Protein AF-A0A833AS94-F1 (afdb_monomer_lite)

pLDDT: mean 82.77, std 14.66, range [39.69, 96.69]

Radius of gyration: 26.82 Å; chains: 1; bounding box: 46×36×117 Å

Secondary structure (DSSP, 8-state):
-EEE-SSS-EEEEEEEEEEEEE-TT-S-EEEEEEEEEEEEE-HHHHHHHGGGTTSBS-EE-TT--EE---B-TTGGGTT-TTTEEEEE-TTS-EEEEE-GGGHHHHHHHT-TTS--BHHHHHHHHHHHHTTPPP---EEETTEEE-SSSTT-HHHHHH-HHHHHHHHHHHHHHHHHHHHHHHHHHHHHTTSS-----------

Foldseek 3Di:
DDWDDDPDIWDKDKDKDKDWDDDPPDPGTDIDIDIDDIDTDDPVVCVVCQQQQQWDQWDADPVRDIDRFTEQPPLVCFPPVVFFDWDADPVGWIFTDGDPVCPCSCVSRVVVVDTHTPVQSVVVVVCVVVSHHAQTQDPDVNDGFGCGGPGHPSSCVVPVVVVVNVVVVVVVVVVVVVVVVVVVVVVVVPPDDPDPPDPPDDD

Structure (mmCIF, N/CA/C/O backbone):
data_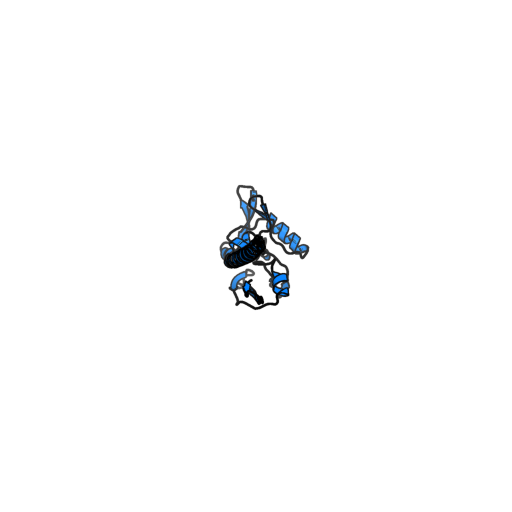AF-A0A833AS94-F1
#
_entry.id   AF-A0A833AS94-F1
#
loop_
_atom_site.group_PDB
_atom_site.id
_atom_site.type_symbol
_atom_site.label_atom_id
_atom_site.label_alt_id
_atom_site.label_comp_id
_atom_site.label_asym_id
_atom_site.label_entity_id
_atom_site.label_seq_id
_atom_site.pdbx_PDB_ins_code
_atom_site.Cartn_x
_atom_site.Cartn_y
_atom_site.Cartn_z
_atom_site.occupancy
_atom_site.B_iso_or_equiv
_atom_site.auth_seq_id
_atom_site.auth_comp_id
_atom_site.auth_asym_id
_atom_site.auth_atom_id
_atom_site.pdbx_PDB_model_num
ATOM 1 N N . MET A 1 1 ? -11.121 1.069 4.552 1.00 92.31 1 MET A N 1
ATOM 2 C CA . MET A 1 1 ? -11.440 0.476 5.867 1.00 92.31 1 MET A CA 1
ATOM 3 C C . MET A 1 1 ? -11.907 1.562 6.820 1.00 92.31 1 MET A C 1
ATOM 5 O O . MET A 1 1 ? -11.344 2.658 6.817 1.00 92.31 1 MET A O 1
ATOM 9 N N . GLN A 1 2 ? -12.963 1.285 7.572 1.00 91.94 2 GLN A N 1
ATOM 10 C CA . GLN A 1 2 ? -13.546 2.168 8.577 1.00 91.94 2 GLN A CA 1
ATOM 11 C C . GLN A 1 2 ? -14.220 1.314 9.657 1.00 91.94 2 GLN A C 1
ATOM 13 O O . GLN A 1 2 ? -14.630 0.191 9.384 1.00 91.94 2 GLN A O 1
ATOM 18 N N . GLU A 1 3 ? -14.266 1.838 10.881 1.00 91.00 3 GLU A N 1
ATOM 19 C CA . GLU A 1 3 ? -15.049 1.253 11.975 1.00 91.00 3 GLU A CA 1
ATOM 20 C C . GLU A 1 3 ? -15.915 2.385 12.513 1.00 91.00 3 GLU A C 1
ATOM 22 O O . GLU A 1 3 ? -15.358 3.434 12.855 1.00 91.00 3 GLU A O 1
ATOM 27 N N . ASP A 1 4 ? -17.214 2.177 12.622 1.00 86.00 4 ASP A N 1
ATOM 28 C CA . ASP A 1 4 ? -18.131 3.167 13.179 1.00 86.00 4 ASP A CA 1
ATOM 29 C C . ASP A 1 4 ? -18.851 2.592 14.395 1.00 86.00 4 ASP A C 1
ATOM 31 O O . ASP A 1 4 ? -18.943 1.380 14.558 1.00 86.00 4 ASP A O 1
ATOM 35 N N . GLY A 1 5 ? -19.291 3.473 15.292 1.00 79.94 5 GLY A N 1
ATOM 36 C CA . GLY A 1 5 ? -19.977 3.094 16.525 1.00 79.94 5 GLY A CA 1
ATOM 37 C C . GLY A 1 5 ? -19.085 3.021 17.774 1.00 79.94 5 GLY A C 1
ATOM 38 O O . GLY A 1 5 ? -17.890 2.702 17.739 1.00 79.94 5 GLY A O 1
ATOM 39 N N . ASN A 1 6 ? -19.691 3.369 18.916 1.00 70.38 6 ASN A N 1
ATOM 40 C CA . ASN A 1 6 ? -19.018 3.451 20.220 1.00 70.38 6 ASN A CA 1
ATOM 41 C C . ASN A 1 6 ? -19.187 2.187 21.080 1.00 70.38 6 ASN A C 1
ATOM 43 O O . ASN A 1 6 ? -18.269 1.847 21.829 1.00 70.38 6 ASN A O 1
ATOM 47 N N . PHE A 1 7 ? -20.332 1.502 20.978 1.00 70.69 7 PHE A N 1
ATOM 48 C CA . PHE A 1 7 ? -20.691 0.342 21.810 1.00 70.69 7 PHE A CA 1
ATOM 49 C C . PHE A 1 7 ? -20.824 -0.932 20.977 1.00 70.69 7 PHE A C 1
ATOM 51 O O . PHE A 1 7 ? -20.141 -1.918 21.249 1.00 70.69 7 PHE A O 1
ATOM 58 N N . PHE A 1 8 ? -21.616 -0.864 19.910 1.00 81.56 8 PHE A N 1
ATOM 59 C CA . PHE A 1 8 ? -21.613 -1.825 18.814 1.00 81.56 8 PHE A CA 1
ATOM 60 C C . PHE A 1 8 ? -20.814 -1.211 17.674 1.00 81.56 8 PHE A C 1
ATOM 62 O O . PHE A 1 8 ? -20.913 -0.005 17.444 1.00 81.56 8 PHE A O 1
ATOM 69 N N . LYS A 1 9 ? -19.930 -2.008 17.074 1.00 87.50 9 LYS A N 1
ATOM 70 C CA . LYS A 1 9 ? -19.045 -1.540 16.015 1.00 87.50 9 LYS A CA 1
ATOM 71 C C . LYS A 1 9 ? -19.454 -2.160 14.701 1.00 87.50 9 LYS A C 1
ATOM 73 O O . LYS A 1 9 ? -19.416 -3.386 14.592 1.00 87.50 9 LYS A O 1
ATOM 78 N N . ASP A 1 10 ? -19.678 -1.296 13.731 1.00 93.75 10 ASP A N 1
ATOM 79 C CA . ASP A 1 10 ? -19.886 -1.673 12.346 1.00 93.75 10 ASP A CA 1
ATOM 80 C C . ASP A 1 10 ? -18.564 -1.498 11.607 1.00 93.75 10 ASP A C 1
ATOM 82 O O . ASP A 1 10 ? -17.772 -0.587 11.889 1.00 93.75 10 ASP A O 1
ATOM 86 N N . TYR A 1 11 ? -18.279 -2.416 10.694 1.00 95.38 11 TYR A N 1
ATOM 87 C CA . TYR A 1 11 ? -17.002 -2.479 10.001 1.00 95.38 11 TYR A CA 1
ATOM 88 C C . TYR A 1 11 ? -17.237 -2.323 8.513 1.00 95.38 11 TYR A C 1
ATOM 90 O O . TYR A 1 11 ? -18.073 -3.009 7.942 1.00 95.38 11 TYR A O 1
ATOM 98 N N . TYR A 1 12 ? -16.463 -1.452 7.871 1.00 96.25 12 TYR A N 1
ATOM 99 C CA . TYR A 1 12 ? -16.657 -1.145 6.460 1.00 96.25 12 TYR A CA 1
ATOM 100 C C . TYR A 1 12 ? -15.364 -1.274 5.668 1.00 96.25 12 TYR A C 1
ATOM 102 O O . TYR A 1 12 ? -14.292 -0.790 6.066 1.00 96.25 12 TYR A O 1
ATOM 110 N N . HIS A 1 13 ? -15.473 -1.871 4.489 1.00 96.06 13 HIS A N 1
ATOM 111 C CA . HIS A 1 13 ? -14.443 -1.888 3.462 1.00 96.06 13 HIS A CA 1
ATOM 112 C C . HIS A 1 13 ? -14.796 -0.938 2.326 1.00 96.06 13 HIS A C 1
ATOM 114 O O . HIS A 1 13 ? -15.950 -0.611 2.095 1.00 96.06 13 HIS A O 1
ATOM 120 N N . ARG A 1 14 ? -13.765 -0.470 1.628 1.00 95.56 14 ARG A N 1
ATOM 121 C CA . ARG A 1 14 ? -13.912 0.291 0.390 1.00 95.56 14 ARG A CA 1
ATOM 122 C C . ARG A 1 14 ? -12.832 -0.191 -0.551 1.00 95.56 14 ARG A C 1
ATOM 124 O O . ARG A 1 14 ? -11.658 -0.191 -0.163 1.00 95.56 14 ARG A O 1
ATOM 131 N N . TYR A 1 15 ? -13.233 -0.631 -1.733 1.00 95.06 15 TYR A N 1
ATOM 132 C CA . TYR A 1 15 ? -12.344 -1.284 -2.682 1.00 95.06 15 TYR A CA 1
ATOM 133 C C . TYR A 1 15 ? -12.030 -0.349 -3.844 1.00 95.06 15 TYR A C 1
ATOM 135 O O . TYR A 1 15 ? -12.884 0.402 -4.310 1.00 95.06 15 TYR A O 1
ATOM 143 N N . LYS A 1 16 ? -10.773 -0.388 -4.285 1.00 94.25 16 LYS A N 1
ATOM 144 C CA . LYS A 1 16 ? -10.338 0.251 -5.522 1.00 94.25 16 LYS A CA 1
ATOM 145 C C . LYS A 1 16 ? -10.155 -0.846 -6.560 1.00 94.25 16 LYS A C 1
ATOM 147 O O . LYS A 1 16 ? -9.349 -1.749 -6.338 1.00 94.25 16 LYS A O 1
ATOM 152 N N . THR A 1 17 ? -10.855 -0.734 -7.677 1.00 93.75 17 THR A N 1
ATOM 153 C CA . THR A 1 17 ? -10.711 -1.642 -8.814 1.00 93.75 17 THR A CA 1
ATOM 154 C C . THR A 1 17 ? -9.781 -1.001 -9.829 1.00 93.75 17 THR A C 1
ATOM 156 O O . THR A 1 17 ? -9.875 0.195 -10.096 1.00 93.75 17 THR A O 1
ATOM 159 N N . VAL A 1 18 ? -8.851 -1.782 -10.374 1.00 92.50 18 VAL A N 1
ATOM 160 C CA . VAL A 1 18 ? -7.945 -1.341 -11.438 1.00 92.50 18 VAL A CA 1
ATOM 161 C C . VAL A 1 18 ? -8.094 -2.295 -12.611 1.00 92.50 18 VAL A C 1
ATOM 163 O O . VAL A 1 18 ? -7.866 -3.494 -12.454 1.00 92.50 18 VAL A O 1
ATOM 166 N N . VAL A 1 19 ? -8.476 -1.767 -13.770 1.00 90.56 19 VAL A N 1
ATOM 167 C CA . VAL A 1 19 ? -8.748 -2.554 -14.978 1.00 90.56 19 VAL A CA 1
ATOM 168 C C . VAL A 1 19 ? -7.753 -2.155 -16.056 1.00 90.56 19 VAL A C 1
ATOM 170 O O . VAL A 1 19 ? -7.571 -0.972 -16.322 1.00 90.56 19 VAL A O 1
ATOM 173 N N . GLY A 1 20 ? -7.091 -3.149 -16.648 1.00 88.44 20 GLY A N 1
ATOM 174 C CA . GLY A 1 20 ? -6.239 -2.965 -17.819 1.00 88.44 20 GLY A CA 1
ATOM 175 C C . GLY A 1 20 ? -7.021 -3.274 -19.088 1.00 88.44 20 GLY A C 1
ATOM 176 O O . GLY A 1 20 ? -7.547 -4.378 -19.218 1.00 88.44 20 GLY A O 1
ATOM 177 N N . GLN A 1 21 ? -7.084 -2.323 -20.012 1.00 84.31 21 GLN A N 1
ATOM 178 C CA . GLN A 1 21 ? -7.680 -2.490 -21.337 1.00 84.31 21 GLN A CA 1
ATOM 179 C C . GLN A 1 21 ? -6.578 -2.498 -22.392 1.00 84.31 21 GLN A C 1
ATOM 181 O O . GLN A 1 21 ? -5.593 -1.772 -22.259 1.00 84.31 21 GLN A O 1
ATOM 186 N N . LYS A 1 22 ? -6.728 -3.333 -23.423 1.00 82.44 22 LYS A N 1
ATOM 187 C CA . LYS A 1 22 ? -5.820 -3.306 -24.571 1.00 82.44 22 LYS A CA 1
ATOM 188 C C . LYS A 1 22 ? -6.042 -2.025 -25.363 1.00 82.44 22 LYS A C 1
ATOM 190 O O . LYS A 1 22 ? -7.178 -1.603 -25.555 1.00 82.44 22 LYS A O 1
ATOM 195 N N . GLU A 1 23 ? -4.954 -1.437 -25.827 1.00 77.00 23 GLU A N 1
ATOM 196 C CA . GLU A 1 23 ? -4.981 -0.243 -26.666 1.00 77.00 23 GLU A CA 1
ATOM 197 C C . GLU A 1 23 ? -4.746 -0.650 -28.122 1.00 77.00 23 GLU A C 1
ATOM 199 O O . GLU A 1 23 ? -3.680 -1.186 -28.412 1.00 77.00 23 GLU A O 1
ATOM 204 N N . ASN A 1 24 ? -5.713 -0.404 -29.016 1.00 71.44 24 ASN A N 1
ATOM 205 C CA . ASN A 1 24 ? -5.591 -0.543 -30.480 1.00 71.44 24 ASN A CA 1
ATOM 206 C C . ASN A 1 24 ? -4.843 -1.814 -30.943 1.00 71.44 24 ASN A C 1
ATOM 208 O O . ASN A 1 24 ? -3.821 -1.720 -31.618 1.00 71.44 24 ASN A O 1
ATOM 212 N N . ASP A 1 25 ? -5.303 -2.992 -30.509 1.00 64.38 25 ASP A N 1
ATOM 213 C CA . ASP A 1 25 ? -4.697 -4.311 -30.787 1.00 64.38 25 ASP A CA 1
ATOM 214 C C . ASP A 1 25 ? -3.251 -4.516 -30.306 1.00 64.38 25 ASP A C 1
ATOM 216 O O . ASP A 1 25 ? -2.647 -5.566 -30.536 1.00 64.38 25 ASP A O 1
ATOM 220 N N . SER A 1 26 ? -2.697 -3.569 -29.551 1.00 69.06 26 SER A N 1
ATOM 221 C CA . SER A 1 26 ? -1.431 -3.775 -28.870 1.00 69.06 26 SER A CA 1
ATOM 222 C C . SER A 1 26 ? -1.591 -4.741 -27.698 1.00 69.06 26 SER A C 1
ATOM 224 O O . SER A 1 26 ? -2.587 -4.786 -26.971 1.00 69.06 26 SER A O 1
ATOM 226 N N . ASP A 1 27 ? -0.528 -5.498 -27.469 1.00 72.50 27 ASP A N 1
ATOM 227 C CA . ASP A 1 27 ? -0.384 -6.419 -26.344 1.00 72.50 27 ASP A CA 1
ATOM 228 C C . ASP A 1 27 ? -0.104 -5.695 -25.007 1.00 72.50 27 ASP A C 1
ATOM 230 O O . ASP A 1 27 ? 0.217 -6.314 -23.985 1.00 72.50 27 ASP A O 1
ATOM 234 N N . SER A 1 28 ? -0.204 -4.367 -25.029 1.00 75.19 28 SER A N 1
ATOM 235 C CA . SER A 1 28 ? -0.009 -3.471 -23.907 1.00 75.19 28 SER A CA 1
ATOM 236 C C . SER A 1 28 ? -1.341 -3.037 -23.307 1.00 75.19 28 SER A C 1
ATOM 238 O O . SER A 1 28 ? -2.360 -2.944 -23.983 1.00 75.19 28 SER A O 1
ATOM 240 N N . LEU A 1 29 ? -1.317 -2.754 -22.005 1.00 82.44 29 LEU A N 1
ATOM 241 C CA . LEU A 1 29 ? -2.500 -2.400 -21.231 1.00 82.44 29 LEU A CA 1
ATOM 242 C C . LEU A 1 29 ? -2.450 -0.937 -20.798 1.00 82.44 29 LEU A C 1
ATOM 244 O O . LEU A 1 29 ? -1.447 -0.489 -20.240 1.00 82.44 29 LEU A O 1
ATOM 248 N N . VAL A 1 30 ? -3.564 -0.241 -20.993 1.00 83.62 30 VAL A N 1
ATOM 249 C CA . VAL A 1 30 ? -3.865 1.057 -20.390 1.00 83.62 30 VAL A CA 1
ATOM 250 C C . VAL A 1 30 ? -4.749 0.813 -19.175 1.00 83.62 30 VAL A C 1
ATOM 252 O O . VAL A 1 30 ? -5.726 0.067 -19.245 1.00 83.62 30 VAL A O 1
ATOM 255 N N . PHE A 1 31 ? -4.384 1.407 -18.039 1.00 86.94 31 PHE A N 1
ATOM 256 C CA . PHE A 1 31 ? -5.059 1.157 -16.771 1.00 86.94 31 PHE A CA 1
ATOM 257 C C . PHE A 1 31 ? -5.979 2.300 -16.383 1.00 86.94 31 PHE A C 1
ATOM 259 O O . PHE A 1 31 ? -5.554 3.447 -16.276 1.00 86.94 31 PHE A O 1
ATOM 266 N N . THR A 1 32 ? -7.217 1.949 -16.068 1.00 88.44 32 THR A N 1
ATOM 267 C CA . THR A 1 32 ? -8.179 2.831 -15.412 1.00 88.44 32 THR A CA 1
ATOM 268 C C . THR A 1 32 ? -8.439 2.328 -14.003 1.00 88.44 32 THR A C 1
ATOM 270 O O . THR A 1 32 ? -8.189 1.162 -13.673 1.00 88.44 32 THR A O 1
ATOM 273 N N . SER A 1 33 ? -8.900 3.216 -13.127 1.00 91.25 33 SER A N 1
ATOM 274 C CA . SER A 1 33 ? -9.269 2.809 -11.782 1.00 91.25 33 SER A CA 1
ATOM 275 C C . SER A 1 33 ? -10.501 3.507 -11.279 1.00 91.25 33 SER A C 1
ATOM 277 O O . SER A 1 33 ? -10.638 4.710 -11.478 1.00 91.25 33 SER A O 1
ATOM 279 N N . ASP A 1 34 ? -11.296 2.757 -10.536 1.00 92.75 34 ASP A N 1
ATOM 280 C CA . ASP A 1 34 ? -12.503 3.234 -9.889 1.00 92.75 34 ASP A CA 1
ATOM 281 C C . ASP A 1 34 ? -12.466 2.909 -8.393 1.00 92.75 34 ASP A C 1
ATOM 283 O O . ASP A 1 34 ? -11.850 1.924 -7.966 1.00 92.75 34 ASP A O 1
ATOM 287 N N . ILE A 1 35 ? -13.079 3.771 -7.585 1.00 92.56 35 ILE A N 1
ATOM 288 C CA . ILE A 1 35 ? -13.199 3.571 -6.144 1.00 92.56 35 ILE A CA 1
ATOM 289 C C . ILE A 1 35 ? -14.678 3.401 -5.825 1.00 92.56 35 ILE A C 1
ATOM 291 O O . ILE A 1 35 ? -15.397 4.390 -5.690 1.00 92.56 35 ILE A O 1
ATOM 295 N N . GLY A 1 36 ? -15.075 2.152 -5.599 1.00 93.19 36 GLY A N 1
ATOM 296 C CA . GLY A 1 36 ? -16.453 1.810 -5.275 1.00 93.19 36 GLY A CA 1
ATOM 297 C C . GLY A 1 36 ? -16.911 2.343 -3.918 1.00 93.19 36 GLY A C 1
ATOM 298 O O . GLY A 1 36 ? -16.166 3.004 -3.183 1.00 93.19 36 GLY A O 1
ATOM 299 N N . GLU A 1 37 ? -18.149 2.010 -3.577 1.00 95.25 37 GLU A N 1
ATOM 300 C CA . GLU A 1 37 ? -18.793 2.431 -2.338 1.00 95.25 37 GLU A CA 1
ATOM 301 C C . GLU A 1 37 ? -18.244 1.724 -1.092 1.00 95.25 37 GLU A C 1
ATOM 303 O O . GLU A 1 37 ? -17.473 0.757 -1.153 1.00 95.25 37 GLU A O 1
ATOM 308 N N . TRP A 1 38 ? -18.627 2.249 0.071 1.00 95.44 38 TRP A N 1
ATOM 309 C CA . TRP A 1 38 ? -18.411 1.562 1.336 1.00 95.44 38 TRP A CA 1
ATOM 310 C C . TRP A 1 38 ? -19.335 0.351 1.441 1.00 95.44 38 TRP A C 1
ATOM 312 O O . TRP A 1 38 ? -20.540 0.455 1.250 1.00 95.44 38 TRP A O 1
ATOM 322 N N . VAL A 1 39 ? -18.755 -0.793 1.781 1.00 96.44 39 VAL A N 1
ATOM 323 C CA . VAL A 1 39 ? -19.465 -2.057 1.966 1.00 96.44 39 VAL A CA 1
ATOM 324 C C . VAL A 1 39 ? -19.298 -2.482 3.412 1.00 96.44 39 VAL A C 1
ATOM 326 O O . VAL A 1 39 ? -18.166 -2.572 3.901 1.00 96.44 39 VAL A O 1
ATOM 329 N N . GLU A 1 40 ? -20.411 -2.725 4.094 1.00 96.50 40 GLU A N 1
ATOM 330 C CA . GLU A 1 40 ? -20.404 -3.280 5.442 1.00 96.50 40 GLU A CA 1
ATOM 331 C C . GLU A 1 40 ? -19.908 -4.731 5.413 1.00 96.50 40 GLU A C 1
ATOM 333 O O . GLU A 1 40 ? -20.254 -5.520 4.533 1.00 96.50 40 GLU A O 1
ATOM 338 N N . VAL A 1 41 ? -19.051 -5.080 6.365 1.00 96.69 41 VAL A N 1
ATOM 339 C CA . VAL A 1 41 ? -18.445 -6.401 6.491 1.00 96.69 41 VAL A CA 1
ATOM 340 C C . VAL A 1 41 ? -18.496 -6.870 7.936 1.00 96.69 41 VAL A C 1
ATOM 342 O O . VAL A 1 41 ? -18.528 -6.083 8.880 1.00 96.69 41 VAL A O 1
ATOM 345 N N . SER A 1 42 ? -18.425 -8.185 8.133 1.00 96.56 42 SER A N 1
ATOM 346 C CA . SER A 1 42 ? -18.275 -8.729 9.481 1.00 96.56 42 SER A CA 1
ATOM 347 C C . SER A 1 42 ? -16.953 -8.280 10.119 1.00 96.56 42 SER A C 1
ATOM 349 O O . SER A 1 42 ? -15.938 -8.080 9.446 1.00 96.56 42 SER A O 1
ATOM 351 N N . LYS A 1 43 ? -16.916 -8.228 11.455 1.00 95.00 43 LYS A N 1
ATOM 352 C CA . LYS A 1 43 ? -15.677 -8.000 12.216 1.00 95.00 43 LYS A CA 1
ATOM 353 C C . LYS A 1 43 ? -14.554 -8.965 11.821 1.00 95.00 43 LYS A C 1
ATOM 355 O O . LYS A 1 43 ? -13.400 -8.553 11.734 1.00 95.00 43 LYS A O 1
ATOM 360 N N . LYS A 1 44 ? -14.893 -10.241 11.602 1.00 96.19 44 LYS A N 1
ATOM 361 C CA . LYS A 1 44 ? -13.935 -11.279 11.202 1.00 96.19 44 LYS A CA 1
ATOM 362 C C . LYS A 1 44 ? -13.290 -10.916 9.869 1.00 96.19 44 LYS A C 1
ATOM 364 O O . LYS A 1 44 ? -12.071 -10.918 9.760 1.00 96.19 44 LYS A O 1
ATOM 369 N N . GLU A 1 45 ? -14.106 -10.537 8.893 1.00 95.31 45 GLU A N 1
ATOM 370 C CA . GLU A 1 45 ? -13.629 -10.137 7.572 1.00 95.31 45 GLU A CA 1
ATOM 371 C C . GLU A 1 45 ? -12.753 -8.882 7.641 1.00 95.31 45 GLU A C 1
ATOM 373 O O . GLU A 1 45 ? -11.662 -8.839 7.073 1.00 95.31 45 GLU A O 1
ATOM 378 N N . TYR A 1 46 ? -13.170 -7.892 8.429 1.00 95.12 46 TYR A N 1
ATOM 379 C CA . TYR A 1 46 ? -12.370 -6.696 8.663 1.00 95.12 46 TYR A CA 1
ATOM 380 C C . TYR A 1 46 ? -10.988 -7.016 9.242 1.00 95.12 46 TYR A C 1
ATOM 382 O O . TYR A 1 46 ? -9.977 -6.479 8.793 1.00 95.12 46 TYR A O 1
ATOM 390 N N . GLN A 1 47 ? -10.930 -7.916 10.225 1.00 93.94 47 GLN A N 1
ATOM 391 C CA . GLN A 1 47 ? -9.679 -8.344 10.851 1.00 93.94 47 GLN A CA 1
ATOM 392 C C . GLN A 1 47 ? -8.797 -9.153 9.896 1.00 93.94 47 GLN A C 1
ATOM 394 O O . GLN A 1 47 ? -7.589 -8.919 9.862 1.00 93.94 47 GLN A O 1
ATOM 399 N N . ASN A 1 48 ? -9.388 -10.038 9.087 1.00 94.44 48 ASN A N 1
ATOM 400 C CA . ASN A 1 48 ? -8.668 -10.835 8.091 1.00 94.44 48 ASN A CA 1
ATOM 401 C C . ASN A 1 48 ? -7.903 -9.950 7.104 1.00 94.44 48 ASN A C 1
ATOM 403 O O . ASN A 1 48 ? -6.759 -10.248 6.758 1.00 94.44 48 ASN A O 1
ATOM 407 N N . TYR A 1 49 ? -8.524 -8.848 6.674 1.00 94.88 49 TYR A N 1
ATOM 408 C CA . TYR A 1 49 ? -7.927 -7.944 5.698 1.00 94.88 49 TYR A CA 1
ATOM 409 C C . TYR A 1 49 ? -7.197 -6.753 6.303 1.00 94.88 49 TYR A C 1
ATOM 411 O O . TYR A 1 49 ? -6.516 -6.035 5.571 1.00 94.88 49 TYR A O 1
ATOM 419 N N . TYR A 1 50 ? -7.267 -6.567 7.624 1.00 92.88 50 TYR A N 1
ATOM 420 C CA . TYR A 1 50 ? -6.736 -5.390 8.303 1.00 92.88 50 TYR A CA 1
ATOM 421 C C . TYR A 1 50 ? -5.285 -5.106 7.937 1.00 92.88 50 TYR A C 1
ATOM 423 O O . TYR A 1 50 ? -4.938 -3.953 7.729 1.00 92.88 50 TYR A O 1
ATOM 431 N N . ASN A 1 51 ? -4.430 -6.120 7.809 1.00 93.38 51 ASN A N 1
ATOM 432 C CA . ASN A 1 51 ? -3.012 -5.904 7.511 1.00 93.38 51 ASN A CA 1
ATOM 433 C C . ASN A 1 51 ? -2.747 -5.477 6.059 1.00 93.38 51 ASN A C 1
ATOM 435 O O . ASN A 1 51 ? -1.719 -4.859 5.795 1.00 93.38 51 ASN A O 1
ATOM 439 N N . TYR A 1 52 ? -3.682 -5.709 5.137 1.00 94.19 52 TYR A N 1
ATOM 440 C CA . TYR A 1 52 ? -3.505 -5.515 3.694 1.00 94.19 52 TYR A CA 1
ATOM 441 C C . TYR A 1 52 ? -4.059 -4.178 3.174 1.00 94.19 52 TYR A C 1
ATOM 443 O O . TYR A 1 52 ? -4.356 -4.042 1.987 1.00 94.19 52 TYR A O 1
ATOM 451 N N . LEU A 1 53 ? -4.221 -3.164 4.033 1.00 93.75 53 LEU A N 1
ATOM 452 C CA . LEU A 1 53 ? -4.689 -1.847 3.596 1.00 93.75 53 LEU A CA 1
ATOM 453 C C . LEU A 1 53 ? -3.796 -1.289 2.479 1.00 93.75 53 LEU A C 1
ATOM 455 O O . LEU A 1 53 ? -2.581 -1.174 2.629 1.00 93.75 53 LEU A O 1
ATOM 459 N N . GLY A 1 54 ? -4.424 -0.907 1.366 1.00 91.94 54 GLY A N 1
ATOM 460 C CA . GLY A 1 54 ? -3.729 -0.352 0.203 1.00 91.94 54 GLY A CA 1
ATOM 461 C C . GLY A 1 54 ? -3.004 -1.387 -0.663 1.00 91.94 54 GLY A C 1
ATOM 462 O O . GLY A 1 54 ? -2.363 -0.993 -1.633 1.00 91.94 54 GLY A O 1
ATOM 463 N N . MET A 1 55 ? -3.113 -2.677 -0.342 1.00 94.19 55 MET A N 1
ATOM 464 C CA . MET A 1 55 ? -2.547 -3.773 -1.126 1.00 94.19 55 MET A CA 1
ATOM 465 C C . MET A 1 55 ? -3.587 -4.378 -2.074 1.00 94.19 55 MET A C 1
ATOM 467 O O . MET A 1 55 ? -4.793 -4.174 -1.925 1.00 94.19 55 MET A O 1
ATOM 471 N N . VAL A 1 56 ? -3.102 -5.132 -3.057 1.00 94.81 56 VAL A N 1
ATOM 472 C CA . VAL A 1 56 ? -3.922 -6.007 -3.895 1.00 94.81 56 VAL A CA 1
ATOM 473 C C . VAL A 1 56 ? -4.452 -7.147 -3.029 1.00 94.81 56 VAL A C 1
ATOM 475 O O . VAL A 1 56 ? -3.692 -7.744 -2.271 1.00 94.81 56 VAL A O 1
ATOM 478 N N . LEU A 1 57 ? -5.752 -7.424 -3.131 1.00 93.56 57 LEU A N 1
ATOM 479 C CA . LEU A 1 57 ? -6.399 -8.555 -2.451 1.00 93.56 57 LEU A CA 1
ATOM 480 C C . LEU A 1 57 ? -6.668 -9.716 -3.408 1.00 93.56 57 LEU A C 1
ATOM 482 O O . LEU A 1 57 ? -6.561 -10.877 -3.022 1.00 93.56 57 LEU A O 1
ATOM 486 N N . ALA A 1 58 ? -7.003 -9.376 -4.651 1.00 92.31 58 ALA A N 1
ATOM 487 C CA . ALA A 1 58 ? -7.190 -10.306 -5.744 1.00 92.31 58 ALA A CA 1
ATOM 488 C C . ALA A 1 58 ? -6.797 -9.636 -7.065 1.00 92.31 58 ALA A C 1
ATOM 490 O O . ALA A 1 58 ? -6.936 -8.421 -7.231 1.00 92.31 58 ALA A O 1
ATOM 491 N N . SER A 1 59 ? -6.317 -10.433 -8.010 1.00 91.25 59 SER A N 1
ATOM 492 C CA . SER A 1 59 ? -6.004 -10.013 -9.370 1.00 91.25 59 SER A CA 1
ATOM 493 C C . SER A 1 59 ? -6.438 -11.078 -10.371 1.00 91.25 59 SER A C 1
ATOM 495 O O . SER A 1 59 ? -6.580 -12.256 -10.042 1.00 91.25 59 SER A O 1
ATOM 497 N N . LYS A 1 60 ? -6.670 -10.659 -11.614 1.00 90.12 60 LYS A N 1
ATOM 498 C CA . LYS A 1 60 ? -7.000 -11.548 -12.728 1.00 90.12 60 LYS A CA 1
ATOM 499 C C . LYS A 1 60 ? -6.002 -11.304 -13.851 1.00 90.12 60 LYS A C 1
ATOM 501 O O . LYS A 1 60 ? -5.792 -10.159 -14.247 1.00 90.12 60 LYS A O 1
ATOM 506 N N . SER A 1 61 ? -5.356 -12.364 -14.330 1.00 82.69 61 SER A N 1
ATOM 507 C CA . SER A 1 61 ? -4.453 -12.277 -15.482 1.00 82.69 61 SER A CA 1
ATOM 508 C C . SER A 1 61 ? -5.234 -12.145 -16.792 1.00 82.69 61 SER A C 1
ATOM 510 O O . SER A 1 61 ? -6.424 -12.454 -16.855 1.00 82.69 61 SER A O 1
ATOM 512 N N . ALA A 1 62 ? -4.542 -11.766 -17.870 1.00 75.31 62 ALA A N 1
ATOM 513 C CA . ALA A 1 62 ? -5.110 -11.757 -19.220 1.00 75.31 62 ALA A CA 1
ATOM 514 C C . ALA A 1 62 ? -5.648 -13.137 -19.657 1.00 75.31 62 ALA A C 1
ATOM 516 O O . ALA A 1 62 ? -6.638 -13.206 -20.373 1.00 75.31 62 ALA A O 1
ATOM 517 N N . SER A 1 63 ? -5.055 -14.232 -19.165 1.00 78.12 63 SER A N 1
ATOM 518 C CA . SER A 1 63 ? -5.543 -15.606 -19.380 1.00 78.12 63 SER A CA 1
ATOM 519 C C . SER A 1 63 ? -6.779 -15.975 -18.549 1.00 78.12 63 SER A C 1
ATOM 521 O O . SER A 1 63 ? -7.241 -17.109 -18.592 1.00 78.12 63 SER A O 1
ATOM 523 N N . GLY A 1 64 ? -7.298 -15.048 -17.743 1.00 82.50 64 GLY A N 1
ATOM 524 C CA . GLY A 1 64 ? -8.482 -15.253 -16.919 1.00 82.50 64 GLY A CA 1
ATOM 525 C C . GLY A 1 64 ? -8.230 -15.915 -15.563 1.00 82.50 64 GLY A C 1
ATOM 526 O O . GLY A 1 64 ? -9.165 -16.007 -14.769 1.00 82.50 64 GLY A O 1
ATOM 527 N N . LYS A 1 65 ? -6.989 -16.313 -15.251 1.00 88.75 65 LYS A N 1
ATOM 528 C CA . LYS A 1 65 ? -6.636 -16.917 -13.960 1.00 88.75 65 LYS A CA 1
ATOM 529 C C . LYS A 1 65 ? -6.749 -15.884 -12.839 1.00 88.75 65 LYS A C 1
ATOM 531 O O . LYS A 1 65 ? -6.054 -14.865 -12.852 1.00 88.75 65 LYS A O 1
ATOM 536 N N . VAL A 1 66 ? -7.591 -16.185 -11.854 1.00 89.38 66 VAL A N 1
ATOM 537 C CA . VAL A 1 66 ? -7.732 -15.398 -10.623 1.00 89.38 66 VAL A CA 1
ATOM 538 C C . VAL A 1 66 ? -6.642 -15.801 -9.630 1.00 89.38 66 VAL A C 1
ATOM 540 O O . VAL A 1 66 ? -6.357 -16.984 -9.449 1.00 89.38 66 VAL A O 1
ATOM 543 N N . GLN A 1 67 ? -6.010 -14.810 -9.012 1.00 88.69 67 GLN A N 1
ATOM 544 C CA . GLN A 1 67 ? -4.976 -14.959 -7.991 1.00 88.69 67 GLN A CA 1
ATOM 545 C C . GLN A 1 67 ? -5.375 -14.131 -6.771 1.00 88.69 67 GLN A C 1
ATOM 547 O O . GLN A 1 67 ? -5.784 -12.983 -6.914 1.00 88.69 67 GLN A O 1
ATOM 552 N N . ASN A 1 68 ? -5.231 -14.704 -5.576 1.00 89.88 68 ASN A N 1
ATOM 553 C CA . ASN A 1 68 ? -5.569 -14.059 -4.298 1.00 89.88 68 ASN A CA 1
ATOM 554 C C . ASN A 1 68 ? -4.307 -13.692 -3.500 1.00 89.88 68 ASN A C 1
ATOM 556 O O . ASN A 1 68 ? -4.312 -13.697 -2.263 1.00 89.88 68 ASN A O 1
ATOM 560 N N . ASP A 1 69 ? -3.201 -13.453 -4.203 1.00 89.38 69 ASP A N 1
ATOM 561 C CA . ASP A 1 69 ? -1.929 -13.076 -3.595 1.00 89.38 69 ASP A CA 1
ATOM 562 C C . ASP A 1 69 ? -1.999 -11.621 -3.119 1.00 89.38 69 ASP A C 1
ATOM 564 O O . ASP A 1 69 ? -2.615 -10.766 -3.761 1.00 89.38 69 ASP A O 1
ATOM 568 N N . LYS A 1 70 ? -1.344 -11.331 -1.990 1.00 92.94 70 LYS A N 1
ATOM 569 C CA . LYS A 1 70 ? -1.390 -10.012 -1.352 1.00 92.94 70 LYS A CA 1
ATOM 570 C C . LYS A 1 70 ? -0.067 -9.302 -1.555 1.00 92.94 70 LYS A C 1
ATOM 572 O O . LYS A 1 70 ? 0.954 -9.690 -0.997 1.00 92.94 70 LYS A O 1
ATOM 577 N N . TYR A 1 71 ? -0.077 -8.254 -2.361 1.00 92.31 71 TYR A N 1
ATOM 578 C CA . TYR A 1 71 ? 1.133 -7.523 -2.723 1.00 92.31 71 TYR A CA 1
ATOM 579 C C . TYR A 1 71 ? 0.812 -6.069 -3.064 1.00 92.31 71 TYR A C 1
ATOM 581 O O . TYR A 1 71 ? -0.356 -5.712 -3.238 1.00 92.31 71 TYR A O 1
ATOM 589 N N . PRO A 1 72 ? 1.818 -5.189 -3.147 1.00 91.75 72 PRO A N 1
ATOM 590 C CA . PRO A 1 72 ? 1.580 -3.799 -3.481 1.00 91.75 72 PRO A CA 1
ATOM 591 C C . PRO A 1 72 ? 1.116 -3.670 -4.943 1.00 91.75 72 PRO A C 1
ATOM 593 O O . PRO A 1 72 ? 1.653 -4.362 -5.815 1.00 91.75 72 PRO A O 1
ATOM 596 N N . PRO A 1 73 ? 0.144 -2.794 -5.249 1.00 91.06 73 PRO A N 1
ATOM 597 C CA . PRO A 1 73 ? -0.322 -2.592 -6.617 1.00 91.06 73 PRO A CA 1
ATOM 598 C C . PRO A 1 73 ? 0.825 -2.247 -7.579 1.00 91.06 73 PRO A C 1
ATOM 600 O O . PRO A 1 73 ? 1.785 -1.576 -7.209 1.00 91.06 73 PRO A O 1
ATOM 603 N N . GLY A 1 74 ? 0.728 -2.724 -8.822 1.00 89.25 74 GLY A N 1
ATOM 604 C CA . GLY A 1 74 ? 1.694 -2.433 -9.889 1.00 89.25 74 GLY A CA 1
ATOM 605 C C . GLY A 1 74 ? 2.919 -3.353 -9.953 1.00 89.25 74 GLY A C 1
ATOM 606 O O . GLY A 1 74 ? 3.449 -3.551 -11.044 1.00 89.25 74 GLY A O 1
ATOM 607 N N . TYR A 1 75 ? 3.319 -4.007 -8.852 1.00 91.38 75 TYR A N 1
ATOM 608 C CA . TYR A 1 75 ? 4.504 -4.890 -8.823 1.00 91.38 75 TYR A CA 1
ATOM 609 C C . TYR A 1 75 ? 4.457 -6.031 -9.849 1.00 91.38 75 TYR A C 1
ATOM 611 O O . TYR A 1 75 ? 5.491 -6.434 -10.371 1.00 91.38 75 TYR A O 1
ATOM 619 N N . GLN A 1 76 ? 3.262 -6.515 -10.192 1.00 89.19 76 GLN A N 1
ATOM 620 C CA . GLN A 1 76 ? 3.072 -7.570 -11.192 1.00 89.19 76 GLN A CA 1
ATOM 621 C C . GLN A 1 76 ? 3.480 -7.174 -12.623 1.00 89.19 76 GLN A C 1
ATOM 623 O O . GLN A 1 76 ? 3.657 -8.055 -13.458 1.00 89.19 76 GLN A O 1
ATOM 628 N N . TYR A 1 77 ? 3.590 -5.874 -12.910 1.00 89.75 77 TYR A N 1
ATOM 629 C CA . TYR A 1 77 ? 3.979 -5.349 -14.223 1.00 89.75 77 TYR A CA 1
ATOM 630 C C . TYR A 1 77 ? 5.428 -4.844 -14.249 1.00 89.75 77 TYR A C 1
ATOM 632 O O . TYR A 1 77 ? 5.986 -4.626 -15.323 1.00 89.75 77 TYR A O 1
ATOM 640 N N . VAL A 1 78 ? 6.050 -4.681 -13.078 1.00 91.38 78 VAL A N 1
ATOM 641 C CA . VAL A 1 78 ? 7.469 -4.336 -12.959 1.00 91.38 78 VAL A CA 1
ATOM 642 C C . VAL A 1 78 ? 8.315 -5.495 -13.486 1.00 91.38 78 VAL A C 1
ATOM 644 O O . VAL A 1 78 ? 8.005 -6.662 -13.240 1.00 91.38 78 VAL A O 1
ATOM 647 N N . GLY A 1 79 ? 9.384 -5.178 -14.216 1.00 90.75 79 GLY A N 1
ATOM 648 C CA . GLY A 1 79 ? 10.272 -6.166 -14.833 1.00 90.75 79 GLY A CA 1
ATOM 649 C C . GLY A 1 79 ? 9.821 -6.643 -16.217 1.00 90.75 79 GLY A C 1
ATOM 650 O O . GLY A 1 79 ? 10.601 -7.297 -16.906 1.00 90.75 79 GLY A O 1
ATOM 651 N N . ASN A 1 80 ? 8.612 -6.290 -16.663 1.00 91.00 80 ASN A N 1
ATOM 652 C CA . ASN A 1 80 ? 8.151 -6.581 -18.017 1.00 91.00 80 ASN A CA 1
ATOM 653 C C . ASN A 1 80 ? 8.560 -5.454 -18.979 1.00 91.00 80 ASN A C 1
ATOM 655 O O . ASN A 1 80 ? 8.039 -4.341 -18.904 1.00 91.00 80 ASN A O 1
ATOM 659 N N . GLN A 1 81 ? 9.459 -5.776 -19.913 1.00 90.56 81 GLN A N 1
ATOM 660 C CA . GLN A 1 81 ? 10.052 -4.836 -20.872 1.00 90.56 81 GLN A CA 1
ATOM 661 C C . GLN A 1 81 ? 9.032 -4.115 -21.766 1.00 90.56 81 GLN A C 1
ATOM 663 O O . GLN A 1 81 ? 9.332 -3.064 -22.315 1.00 90.56 81 GLN A O 1
ATOM 668 N N . ARG A 1 82 ? 7.803 -4.632 -21.892 1.00 87.94 82 ARG A N 1
ATOM 669 C CA . ARG A 1 82 ? 6.732 -3.954 -22.639 1.00 87.94 82 ARG A CA 1
ATOM 670 C C . ARG A 1 82 ? 6.311 -2.633 -21.996 1.00 87.94 82 ARG A C 1
ATOM 672 O O . ARG A 1 82 ? 5.839 -1.745 -22.701 1.00 87.94 82 ARG A O 1
ATOM 679 N N . TYR A 1 83 ? 6.457 -2.510 -20.676 1.00 88.50 83 TYR A N 1
ATOM 680 C CA . TYR A 1 83 ? 5.963 -1.364 -19.910 1.00 88.50 83 TYR A CA 1
ATOM 681 C C . TYR A 1 83 ? 7.060 -0.406 -19.439 1.00 88.50 83 TYR A C 1
ATOM 683 O O . TYR A 1 83 ? 6.754 0.685 -18.954 1.00 88.50 83 TYR A O 1
ATOM 691 N N . GLY A 1 84 ? 8.325 -0.793 -19.554 1.00 90.88 84 GLY A N 1
ATOM 692 C CA . GLY A 1 84 ? 9.426 -0.023 -19.003 1.00 90.88 84 GLY A CA 1
ATOM 693 C C . GLY A 1 84 ? 10.744 -0.773 -19.042 1.00 90.88 84 GLY A C 1
ATOM 694 O O . GLY A 1 84 ? 10.862 -1.839 -19.646 1.00 90.88 84 GLY A O 1
ATOM 695 N N . ASN A 1 85 ? 11.741 -0.234 -18.355 1.00 94.44 85 ASN A N 1
ATOM 696 C CA . ASN A 1 85 ? 13.054 -0.847 -18.251 1.00 94.44 85 ASN A CA 1
ATOM 697 C C . ASN A 1 85 ? 13.704 -0.551 -16.898 1.00 94.44 85 ASN A C 1
ATOM 699 O O . ASN A 1 85 ? 13.347 0.385 -16.186 1.00 94.44 85 ASN A O 1
ATOM 703 N N . TRP A 1 86 ? 14.695 -1.366 -16.544 1.00 95.00 86 TRP A N 1
ATOM 704 C CA . TRP A 1 86 ? 15.562 -1.069 -15.411 1.00 95.00 86 TRP A CA 1
ATOM 705 C C . TRP A 1 86 ? 16.513 0.068 -15.793 1.00 95.00 86 TRP A C 1
ATOM 707 O O . TRP A 1 86 ? 17.156 0.022 -16.844 1.00 95.00 86 TRP A O 1
ATOM 717 N N . ARG A 1 87 ? 16.594 1.083 -14.938 1.00 94.38 87 ARG A N 1
ATOM 718 C CA . ARG A 1 87 ? 17.596 2.150 -14.973 1.00 94.38 87 ARG A CA 1
ATOM 719 C C . ARG A 1 87 ? 18.493 2.022 -13.758 1.00 94.38 87 ARG A C 1
ATOM 721 O O . ARG A 1 87 ? 18.083 1.438 -12.757 1.00 94.38 87 ARG A O 1
ATOM 728 N N . THR A 1 88 ? 19.700 2.556 -13.856 1.00 94.56 88 THR A N 1
ATOM 729 C CA . THR A 1 88 ? 20.646 2.622 -12.743 1.00 94.56 88 THR A CA 1
ATOM 730 C C . THR A 1 88 ? 20.928 4.087 -12.462 1.00 94.56 88 THR A C 1
ATOM 732 O O . THR A 1 88 ? 21.200 4.841 -13.396 1.00 94.56 88 THR A O 1
ATOM 735 N N . ASP A 1 89 ? 20.801 4.502 -11.205 1.00 89.50 89 ASP A N 1
ATOM 736 C CA . ASP A 1 89 ? 21.155 5.858 -10.794 1.00 89.50 89 ASP A CA 1
ATOM 737 C C . ASP A 1 89 ? 22.681 6.031 -10.674 1.00 89.50 89 ASP A C 1
ATOM 739 O O . ASP A 1 89 ? 23.455 5.074 -10.738 1.00 89.50 89 ASP A O 1
ATOM 743 N N . SER A 1 90 ? 23.127 7.273 -10.477 1.00 87.75 90 SER A N 1
ATOM 744 C CA . SER A 1 90 ? 24.547 7.603 -10.286 1.00 87.75 90 SER A CA 1
ATOM 745 C C . SER A 1 90 ? 25.173 6.966 -9.038 1.00 87.75 90 SER A C 1
ATOM 747 O O . SER A 1 90 ? 26.391 6.972 -8.902 1.00 87.75 90 SER A O 1
ATOM 749 N N . HIS A 1 91 ? 24.357 6.430 -8.128 1.00 86.62 91 HIS A N 1
ATOM 750 C CA . HIS A 1 91 ? 24.780 5.766 -6.896 1.00 86.62 91 HIS A CA 1
ATOM 751 C C . HIS A 1 91 ? 24.790 4.232 -7.045 1.00 86.62 91 HIS A C 1
ATOM 753 O O . HIS A 1 91 ? 25.022 3.523 -6.067 1.00 86.62 91 HIS A O 1
ATOM 759 N N . GLY A 1 92 ? 24.545 3.707 -8.253 1.00 87.19 92 GLY A N 1
ATOM 760 C CA . GLY A 1 92 ? 24.558 2.276 -8.554 1.00 87.19 92 GLY A CA 1
ATOM 761 C C . GLY A 1 92 ? 23.264 1.533 -8.208 1.00 87.19 92 GLY A C 1
ATOM 762 O O . GLY A 1 92 ? 23.203 0.314 -8.385 1.00 87.19 92 GLY A O 1
ATOM 763 N N . ASN A 1 93 ? 22.207 2.214 -7.754 1.00 88.69 93 ASN A N 1
ATOM 764 C CA . ASN A 1 93 ? 20.934 1.556 -7.469 1.00 88.69 93 ASN A CA 1
ATOM 765 C C . ASN A 1 93 ? 20.136 1.361 -8.754 1.00 88.69 93 ASN A C 1
ATOM 767 O O . ASN A 1 93 ? 19.924 2.301 -9.519 1.00 88.69 93 ASN A O 1
ATOM 771 N N . SER A 1 94 ? 19.617 0.149 -8.954 1.00 93.25 94 SER A N 1
ATOM 772 C CA . SER A 1 94 ? 18.736 -0.140 -10.082 1.00 93.25 94 SER A CA 1
ATOM 773 C C . SER A 1 94 ? 17.265 0.018 -9.700 1.00 93.25 94 SER A C 1
ATOM 775 O O . SER A 1 94 ? 16.805 -0.575 -8.719 1.00 93.25 94 SER A O 1
ATOM 777 N N . PHE A 1 95 ? 16.518 0.793 -10.483 1.00 93.19 95 PHE A N 1
ATOM 778 C CA . PHE A 1 95 ? 15.095 1.052 -10.292 1.00 93.19 95 PHE A CA 1
ATOM 779 C C . PHE A 1 95 ? 14.308 0.899 -11.593 1.00 93.19 95 PHE A C 1
ATOM 781 O O . PHE A 1 95 ? 14.853 0.988 -12.693 1.00 93.19 95 PHE A O 1
ATOM 788 N N . TRP A 1 96 ? 13.017 0.613 -11.463 1.00 93.50 96 TRP A N 1
ATOM 789 C CA . TRP A 1 96 ? 12.120 0.458 -12.597 1.00 93.50 96 TRP A CA 1
ATOM 790 C C . TRP A 1 96 ? 11.628 1.814 -13.093 1.00 93.50 96 TRP A C 1
ATOM 792 O O . TRP A 1 96 ? 11.013 2.569 -12.336 1.00 93.50 96 TRP A O 1
ATOM 802 N N . GLU A 1 97 ? 11.856 2.089 -14.373 1.00 91.06 97 GLU A N 1
ATOM 803 C CA . GLU A 1 97 ? 11.329 3.245 -15.087 1.00 91.06 97 GLU A CA 1
ATOM 804 C C . GLU A 1 97 ? 10.210 2.789 -16.027 1.00 91.06 97 GLU A C 1
ATOM 806 O O . GLU A 1 97 ? 10.411 1.914 -16.868 1.00 91.06 97 GLU A O 1
ATOM 811 N N . TRP A 1 98 ? 9.024 3.381 -15.885 1.00 89.62 98 TRP A N 1
ATOM 812 C CA . TRP A 1 98 ? 7.920 3.175 -16.822 1.00 89.62 98 TRP A CA 1
ATOM 813 C C . TRP A 1 98 ? 8.160 3.995 -18.089 1.00 89.62 98 TRP A C 1
ATOM 815 O O . TRP A 1 98 ? 8.546 5.159 -17.999 1.00 89.62 98 TRP A O 1
ATOM 825 N N . TYR A 1 99 ? 7.862 3.439 -19.266 1.00 89.75 99 TYR A N 1
ATOM 826 C CA . TYR A 1 99 ? 7.855 4.248 -20.488 1.00 89.75 99 TYR A CA 1
ATOM 827 C C . TYR A 1 99 ? 6.825 5.375 -20.379 1.00 89.75 99 TYR A C 1
ATOM 829 O O . TYR A 1 99 ? 5.788 5.195 -19.747 1.00 89.75 99 TYR A O 1
ATOM 837 N N . GLY A 1 100 ? 7.078 6.519 -21.026 1.00 85.81 100 GLY A N 1
ATOM 838 C CA . GLY A 1 100 ? 6.255 7.730 -20.880 1.00 85.81 100 GLY A CA 1
ATOM 839 C C . GLY A 1 100 ? 4.748 7.495 -21.057 1.00 85.81 100 GLY A C 1
ATOM 840 O O . GLY A 1 100 ? 3.959 7.936 -20.225 1.00 85.81 100 GLY A O 1
ATOM 841 N N . LYS A 1 101 ? 4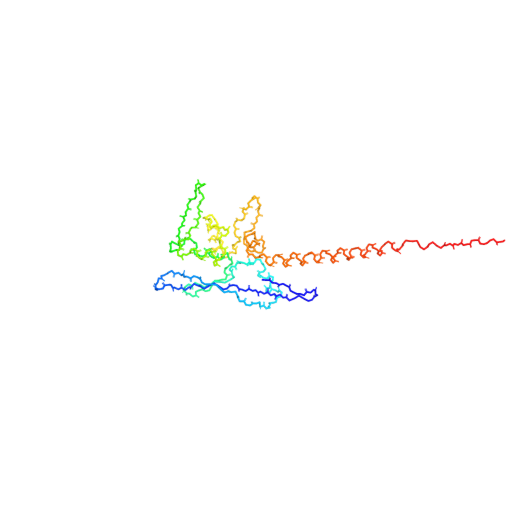.345 6.693 -22.055 1.00 83.06 101 LYS A N 1
ATOM 842 C CA . LYS A 1 101 ? 2.936 6.295 -22.271 1.00 83.06 101 LYS A CA 1
ATOM 843 C C . LYS A 1 101 ? 2.301 5.528 -21.099 1.00 83.06 101 LYS A C 1
ATOM 845 O O . LYS A 1 101 ? 1.089 5.540 -20.930 1.00 83.06 101 LYS A O 1
ATOM 850 N N . TYR A 1 102 ? 3.117 4.894 -20.263 1.00 85.19 102 TYR A N 1
ATOM 851 C CA . TYR A 1 102 ? 2.722 4.161 -19.061 1.00 85.19 102 TYR A CA 1
ATOM 852 C C . TYR A 1 102 ? 3.016 4.928 -17.772 1.00 85.19 102 TYR A C 1
ATOM 854 O O . TYR A 1 102 ? 2.794 4.390 -16.690 1.00 85.19 102 TYR A O 1
ATOM 862 N N . ALA A 1 103 ? 3.463 6.186 -17.837 1.00 79.81 103 ALA A N 1
ATOM 863 C CA . ALA A 1 103 ? 3.730 6.983 -16.642 1.00 79.81 103 ALA A CA 1
ATOM 864 C C . ALA A 1 103 ? 2.492 7.076 -15.730 1.00 79.81 103 ALA A C 1
ATOM 866 O O . ALA A 1 103 ? 2.618 6.996 -14.507 1.00 79.81 103 ALA A O 1
ATOM 867 N N . MET A 1 104 ? 1.284 7.117 -16.310 1.00 82.81 104 MET A N 1
ATOM 868 C CA . MET A 1 104 ? 0.019 7.101 -15.560 1.00 82.81 104 MET A CA 1
ATOM 869 C C . MET A 1 104 ? -0.205 5.823 -14.731 1.00 82.81 104 MET A C 1
ATOM 871 O O . MET A 1 104 ? -0.960 5.855 -13.759 1.00 82.81 104 MET A O 1
ATOM 875 N N . MET A 1 105 ? 0.474 4.708 -15.035 1.00 83.88 105 MET A N 1
ATOM 876 C CA . MET A 1 105 ? 0.432 3.503 -14.194 1.00 83.88 105 MET A CA 1
ATOM 877 C C . MET A 1 105 ? 0.932 3.807 -12.783 1.00 83.88 105 MET A C 1
ATOM 879 O O . MET A 1 105 ? 0.362 3.322 -11.805 1.00 83.88 105 MET A O 1
ATOM 883 N N . SER A 1 106 ? 1.942 4.671 -12.653 1.00 81.81 106 SER A N 1
ATOM 884 C CA . SER A 1 106 ? 2.435 5.091 -11.343 1.00 81.81 106 SER A CA 1
ATOM 885 C C . SER A 1 106 ? 1.372 5.857 -10.541 1.00 81.81 106 SER A C 1
ATOM 887 O O . SER A 1 106 ? 1.258 5.640 -9.333 1.00 81.81 106 SER A O 1
ATOM 889 N N . THR A 1 107 ? 0.510 6.642 -11.199 1.00 83.81 107 THR A N 1
ATOM 890 C CA . THR A 1 107 ? -0.679 7.264 -10.591 1.00 83.81 107 THR A CA 1
ATOM 89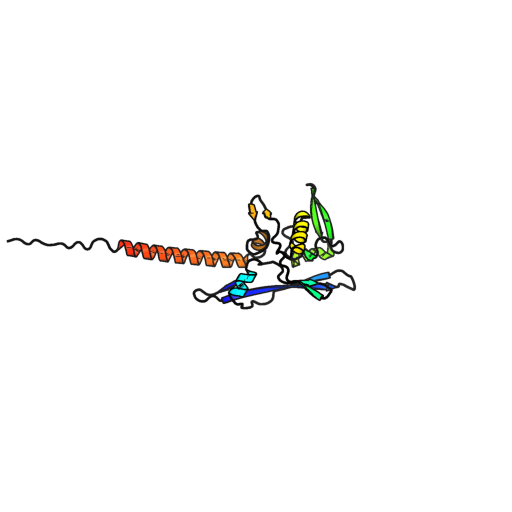1 C C . THR A 1 107 ? -1.661 6.213 -10.109 1.00 83.81 107 THR A C 1
ATOM 893 O O . THR A 1 107 ? -2.078 6.202 -8.948 1.00 83.81 107 THR A O 1
ATOM 896 N N . VAL A 1 108 ? -2.035 5.308 -11.013 1.00 85.94 108 VAL A N 1
ATOM 897 C CA . VAL A 1 108 ? -3.099 4.333 -10.790 1.00 85.94 108 VAL A CA 1
ATOM 898 C C . VAL A 1 108 ? -2.734 3.385 -9.649 1.00 85.94 108 VAL A C 1
ATOM 900 O O . VAL A 1 108 ? -3.564 3.126 -8.770 1.00 85.94 108 VAL A O 1
ATOM 903 N N . PHE A 1 109 ? -1.483 2.932 -9.603 1.00 86.56 109 PHE A N 1
ATOM 904 C CA . PHE A 1 109 ? -0.974 2.044 -8.560 1.00 86.56 109 PHE A CA 1
ATOM 905 C C . PHE A 1 109 ? -0.478 2.779 -7.306 1.00 86.56 109 PHE A C 1
ATOM 907 O O . PHE A 1 109 ? -0.153 2.131 -6.315 1.00 86.56 109 PHE A O 1
ATOM 914 N N . GLY A 1 110 ? -0.447 4.117 -7.308 1.00 78.50 110 GLY A N 1
ATOM 915 C CA . GLY A 1 110 ? 0.039 4.910 -6.174 1.00 78.50 110 GLY A CA 1
ATOM 916 C C . GLY A 1 110 ? 1.551 4.795 -5.948 1.00 78.50 110 GLY A C 1
ATOM 917 O O . GLY A 1 110 ? 2.017 4.897 -4.815 1.00 78.50 110 GLY A O 1
ATOM 918 N N . MET A 1 111 ? 2.312 4.568 -7.019 1.00 78.50 111 MET A N 1
ATOM 919 C CA . MET A 1 111 ? 3.765 4.374 -7.012 1.00 78.50 111 MET A CA 1
ATOM 920 C C . MET A 1 111 ? 4.557 5.681 -7.182 1.00 78.50 111 MET A C 1
ATOM 922 O O . MET A 1 111 ? 5.772 5.662 -7.047 1.00 78.50 111 MET A O 1
ATOM 926 N N . PHE A 1 112 ? 3.911 6.826 -7.427 1.00 66.50 112 PHE A N 1
ATOM 927 C CA . PHE A 1 112 ? 4.611 8.107 -7.645 1.00 66.50 112 PHE A CA 1
ATOM 928 C C . PHE A 1 112 ? 5.582 8.515 -6.539 1.00 66.50 112 PHE A C 1
ATOM 930 O O . PHE A 1 112 ? 6.599 9.143 -6.800 1.00 66.50 112 PHE A O 1
ATOM 937 N N . ASN A 1 113 ? 5.270 8.165 -5.294 1.00 69.75 113 ASN A N 1
ATOM 938 C CA . ASN A 1 113 ? 6.056 8.614 -4.149 1.00 69.75 113 ASN A CA 1
ATOM 939 C C . ASN A 1 113 ? 7.319 7.775 -3.919 1.00 69.75 113 ASN A C 1
ATOM 941 O O . ASN A 1 113 ? 8.067 8.066 -2.983 1.00 69.75 113 ASN A O 1
ATOM 945 N N . ARG A 1 114 ? 7.531 6.697 -4.692 1.00 77.81 114 ARG A N 1
ATOM 946 C CA . ARG A 1 114 ? 8.744 5.884 -4.595 1.00 77.81 114 ARG A CA 1
ATOM 947 C C . ARG A 1 114 ? 8.934 4.981 -5.821 1.00 77.81 114 ARG A C 1
ATOM 949 O O . ARG A 1 114 ? 8.054 4.157 -6.085 1.00 77.81 114 ARG A O 1
ATOM 956 N N . PRO A 1 115 ? 10.084 5.050 -6.510 1.00 85.19 115 PRO A N 1
ATOM 957 C CA . PRO A 1 115 ? 10.398 4.082 -7.551 1.00 85.19 115 PR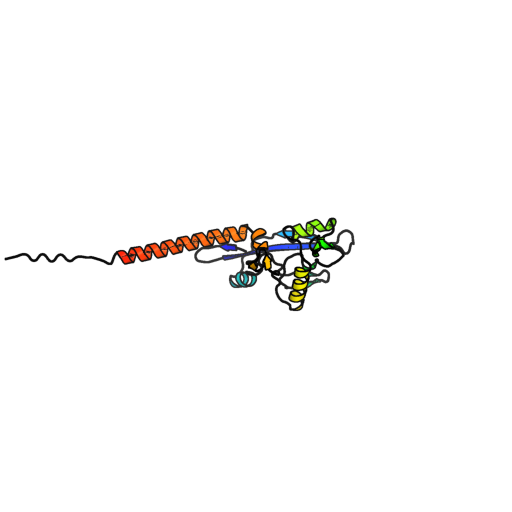O A CA 1
ATOM 958 C C . PRO A 1 115 ? 10.529 2.674 -6.952 1.00 85.19 115 PRO A C 1
ATOM 960 O O . PRO A 1 115 ? 10.842 2.507 -5.769 1.00 85.19 115 PRO A O 1
ATOM 963 N N . VAL A 1 116 ? 10.273 1.648 -7.767 1.00 90.00 116 VAL A N 1
ATOM 964 C CA . VAL A 1 116 ? 10.487 0.254 -7.357 1.00 90.00 116 VAL A CA 1
ATOM 965 C C . VAL A 1 116 ? 11.923 -0.118 -7.655 1.00 90.00 116 VAL A C 1
ATOM 967 O O . VAL A 1 116 ? 12.324 -0.168 -8.817 1.00 90.00 116 VAL A O 1
ATOM 970 N N . TYR A 1 117 ? 12.687 -0.393 -6.606 1.00 91.62 117 TYR A N 1
ATOM 971 C CA . TYR A 1 117 ? 14.060 -0.845 -6.748 1.00 91.62 117 TYR A CA 1
ATOM 972 C C . TYR A 1 117 ? 14.118 -2.322 -7.121 1.00 91.62 117 TYR A C 1
ATOM 974 O O . TYR A 1 117 ? 13.238 -3.118 -6.784 1.00 91.62 117 TYR A O 1
ATOM 982 N N . ARG A 1 118 ? 15.197 -2.709 -7.797 1.00 91.94 118 ARG A N 1
ATOM 983 C CA . ARG A 1 118 ? 15.418 -4.086 -8.242 1.00 91.94 118 ARG A CA 1
ATOM 984 C C . ARG A 1 118 ? 15.435 -5.077 -7.083 1.00 91.94 118 ARG A C 1
ATOM 986 O O . ARG A 1 118 ? 14.863 -6.154 -7.198 1.00 91.94 118 ARG A O 1
ATOM 993 N N . ASN A 1 119 ? 16.005 -4.681 -5.946 1.00 90.62 119 ASN A N 1
ATOM 994 C CA . ASN A 1 119 ? 16.016 -5.498 -4.732 1.00 90.62 119 ASN A CA 1
ATOM 995 C C . ASN A 1 119 ? 14.602 -5.716 -4.171 1.00 90.62 119 ASN A C 1
ATOM 997 O O . ASN A 1 119 ? 14.264 -6.835 -3.792 1.00 90.62 119 ASN A O 1
ATOM 1001 N N . ASP A 1 120 ? 13.753 -4.682 -4.182 1.00 89.94 120 ASP A N 1
ATOM 1002 C CA . ASP A 1 120 ? 12.349 -4.808 -3.771 1.00 89.94 120 ASP A CA 1
ATOM 1003 C C . ASP A 1 120 ? 11.592 -5.769 -4.694 1.00 89.94 120 ASP A C 1
ATOM 1005 O O . ASP A 1 120 ? 10.829 -6.617 -4.234 1.00 89.94 120 ASP A O 1
ATOM 1009 N N . TRP A 1 121 ? 11.814 -5.658 -6.005 1.00 92.56 121 TRP A N 1
ATOM 1010 C CA . TRP A 1 121 ? 11.174 -6.530 -6.988 1.00 92.56 121 TRP A CA 1
ATOM 1011 C C . TRP A 1 121 ? 11.632 -7.989 -6.879 1.00 92.56 121 TRP A C 1
ATOM 1013 O O . TRP A 1 121 ? 10.798 -8.892 -6.950 1.00 92.56 121 TRP A O 1
ATOM 1023 N N . ASN A 1 122 ? 12.925 -8.229 -6.646 1.00 92.75 122 ASN A N 1
ATOM 1024 C CA . ASN A 1 122 ? 13.453 -9.574 -6.415 1.00 92.75 122 ASN A CA 1
ATOM 1025 C C . ASN A 1 122 ? 12.781 -10.216 -5.196 1.00 92.75 122 ASN A C 1
ATOM 1027 O O . ASN A 1 122 ? 12.229 -11.308 -5.301 1.00 92.75 122 ASN A O 1
ATOM 1031 N N . SER A 1 123 ? 12.727 -9.501 -4.067 1.00 91.81 123 SER A N 1
ATOM 1032 C CA . SER A 1 123 ? 12.049 -10.014 -2.876 1.00 91.81 123 SER A CA 1
ATOM 1033 C C . SER A 1 123 ? 10.556 -10.216 -3.102 1.00 91.81 123 SER A C 1
ATOM 1035 O O . SER A 1 123 ? 10.024 -11.240 -2.694 1.00 91.81 123 SER A O 1
ATOM 1037 N N . TYR A 1 124 ? 9.870 -9.306 -3.798 1.00 92.38 124 TYR A N 1
ATOM 1038 C CA . TYR A 1 124 ? 8.479 -9.531 -4.194 1.00 92.38 124 TYR A CA 1
ATOM 1039 C C . TYR A 1 124 ? 8.307 -10.857 -4.948 1.00 92.38 124 TYR A C 1
ATOM 1041 O O . TYR A 1 124 ? 7.403 -11.629 -4.631 1.00 92.38 124 TYR A O 1
ATOM 1049 N N . ASN A 1 125 ? 9.177 -11.134 -5.921 1.00 92.69 125 ASN A N 1
ATOM 1050 C CA . ASN A 1 125 ? 9.117 -12.356 -6.711 1.00 92.69 125 ASN A CA 1
ATOM 1051 C C . ASN A 1 125 ? 9.362 -13.610 -5.853 1.00 92.69 125 ASN A C 1
ATOM 1053 O O . ASN A 1 125 ? 8.670 -14.611 -6.024 1.00 92.69 125 ASN A O 1
ATOM 1057 N N . ASP A 1 126 ? 10.280 -13.544 -4.889 1.00 92.38 126 ASP A N 1
ATOM 1058 C CA . ASP A 1 126 ? 10.544 -14.646 -3.959 1.00 92.38 126 ASP A CA 1
ATOM 1059 C C . ASP A 1 126 ? 9.352 -14.920 -3.032 1.00 92.38 126 ASP A C 1
ATOM 1061 O O . ASP A 1 126 ? 8.928 -16.066 -2.894 1.00 92.38 126 ASP A O 1
ATOM 1065 N N . PHE A 1 127 ? 8.764 -13.875 -2.440 1.00 91.88 127 PHE A N 1
ATOM 1066 C CA . PHE A 1 127 ? 7.554 -13.994 -1.616 1.00 91.88 127 PHE A CA 1
ATOM 1067 C C . PHE A 1 127 ? 6.384 -14.549 -2.432 1.00 91.88 127 PHE A C 1
ATOM 1069 O O . PHE A 1 127 ? 5.696 -15.467 -1.990 1.00 91.88 127 PHE A O 1
ATOM 1076 N N . ARG A 1 128 ? 6.208 -14.059 -3.665 1.00 90.56 128 ARG A N 1
ATOM 1077 C CA . ARG A 1 128 ? 5.180 -14.555 -4.582 1.00 90.56 128 ARG A CA 1
ATOM 1078 C C . ARG A 1 128 ? 5.364 -16.039 -4.897 1.00 90.56 128 ARG A C 1
ATOM 1080 O O . ARG A 1 128 ? 4.388 -16.778 -4.879 1.00 90.56 128 ARG A O 1
ATOM 1087 N N . ARG A 1 129 ? 6.596 -16.495 -5.150 1.00 91.06 129 ARG A N 1
ATOM 1088 C CA . ARG A 1 129 ? 6.904 -17.921 -5.377 1.00 91.06 129 ARG A CA 1
ATOM 1089 C C . ARG A 1 129 ? 6.577 -18.794 -4.165 1.00 91.06 129 ARG A C 1
ATOM 1091 O O . ARG A 1 129 ? 6.176 -19.936 -4.351 1.00 91.06 129 ARG A O 1
ATOM 1098 N N . ARG A 1 130 ? 6.714 -18.256 -2.950 1.00 90.94 130 ARG A N 1
ATOM 1099 C CA . ARG A 1 130 ? 6.330 -18.928 -1.696 1.00 90.94 130 ARG A CA 1
ATOM 1100 C C . ARG A 1 130 ? 4.837 -18.812 -1.359 1.00 90.94 130 ARG A C 1
ATOM 1102 O O . ARG A 1 130 ? 4.395 -19.421 -0.393 1.00 90.94 130 ARG A O 1
ATOM 1109 N N . GLY A 1 131 ? 4.057 -18.047 -2.127 1.00 89.50 131 GLY A N 1
ATOM 1110 C CA . GLY A 1 131 ? 2.647 -17.777 -1.824 1.00 89.50 131 GLY A CA 1
ATOM 1111 C C . GLY A 1 131 ? 2.442 -16.871 -0.604 1.00 89.50 131 GLY A C 1
ATOM 1112 O O . GLY A 1 131 ? 1.378 -16.883 0.014 1.00 89.50 131 GLY A O 1
ATOM 1113 N N . GLU A 1 132 ? 3.455 -16.087 -0.235 1.00 90.56 132 GLU A N 1
ATOM 1114 C CA . GLU A 1 132 ? 3.43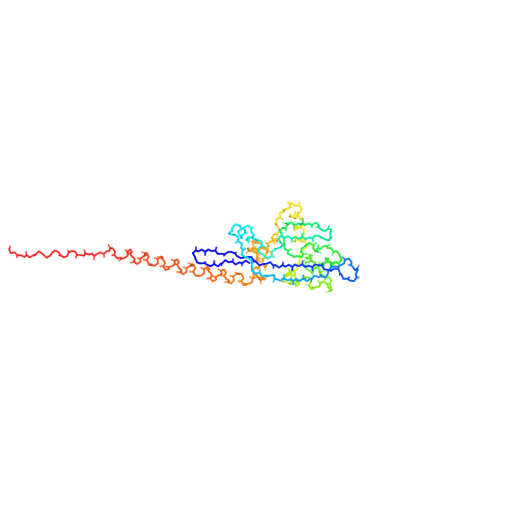8 -15.221 0.941 1.00 90.56 132 GLU A CA 1
ATOM 1115 C C . GLU A 1 132 ? 3.074 -13.772 0.580 1.00 90.56 132 GLU A C 1
ATOM 1117 O O . GLU A 1 132 ? 3.475 -13.266 -0.475 1.00 90.56 132 GLU A O 1
ATOM 1122 N N . PRO A 1 133 ? 2.366 -13.045 1.465 1.00 91.38 133 PRO A N 1
ATOM 1123 C CA . PRO A 1 133 ? 2.152 -11.616 1.290 1.00 91.38 133 PRO A CA 1
ATOM 1124 C C . PRO A 1 133 ? 3.454 -10.809 1.301 1.00 91.38 133 PRO A C 1
ATOM 1126 O O . PRO A 1 133 ? 4.257 -10.927 2.226 1.00 91.38 133 PRO A O 1
ATOM 1129 N N . TYR A 1 134 ? 3.625 -9.912 0.329 1.00 92.12 134 TYR A N 1
ATOM 1130 C CA . TYR A 1 134 ? 4.783 -9.018 0.267 1.00 92.12 134 TYR A CA 1
ATOM 1131 C C . TYR A 1 134 ? 4.428 -7.607 0.749 1.00 92.12 134 TYR A C 1
ATOM 1133 O O . TYR A 1 134 ? 3.635 -6.905 0.123 1.00 92.12 134 TYR A O 1
ATOM 1141 N N . TYR A 1 135 ? 5.057 -7.165 1.839 1.00 90.44 135 TYR A N 1
ATOM 1142 C CA . TYR A 1 135 ? 4.829 -5.845 2.445 1.00 90.44 135 TYR A CA 1
ATOM 1143 C C . TYR A 1 135 ? 5.922 -4.812 2.121 1.00 90.44 135 TYR A C 1
ATOM 1145 O O . TYR A 1 135 ? 5.898 -3.704 2.663 1.00 90.44 135 TYR A O 1
ATOM 1153 N N . GLY A 1 136 ? 6.866 -5.135 1.232 1.00 86.69 136 GLY A N 1
ATOM 1154 C CA . GLY A 1 136 ? 8.051 -4.309 0.979 1.00 86.69 136 GLY A CA 1
ATOM 1155 C C . GLY A 1 136 ? 9.210 -4.623 1.927 1.00 86.69 136 GLY A C 1
ATOM 1156 O O . GLY A 1 136 ? 8.984 -5.005 3.075 1.00 86.69 136 GLY A O 1
ATOM 1157 N N . ASN A 1 137 ? 10.449 -4.424 1.470 1.00 73.81 137 ASN A N 1
ATOM 1158 C CA . ASN A 1 137 ? 11.631 -4.493 2.330 1.00 73.81 137 ASN A CA 1
ATOM 1159 C C . ASN A 1 137 ? 11.824 -3.146 3.029 1.00 73.81 137 ASN A C 1
ATOM 1161 O O . ASN A 1 137 ? 12.376 -2.203 2.464 1.00 73.81 137 ASN A O 1
ATOM 1165 N N . GLY A 1 138 ? 11.344 -3.016 4.264 1.00 54.94 138 GLY A N 1
ATOM 1166 C CA . GLY A 1 138 ? 11.526 -1.776 5.008 1.00 54.94 138 GLY A CA 1
ATOM 1167 C C . GLY A 1 138 ? 12.901 -1.689 5.652 1.00 54.94 138 GLY A C 1
ATOM 1168 O O . GLY A 1 138 ? 13.087 -2.062 6.808 1.00 54.94 138 GLY A O 1
ATOM 1169 N N . SER A 1 139 ? 13.829 -1.083 4.922 1.00 47.38 139 SER A N 1
ATOM 1170 C CA . SER A 1 139 ? 14.711 -0.095 5.532 1.00 47.38 139 SER A CA 1
ATOM 1171 C C . SER A 1 139 ? 14.413 1.244 4.867 1.00 47.38 139 SER A C 1
ATOM 1173 O O . SER A 1 139 ? 14.814 1.500 3.736 1.00 47.38 139 SER A O 1
ATOM 1175 N N . PHE A 1 140 ? 13.627 2.084 5.540 1.00 45.03 140 PHE A N 1
ATOM 1176 C CA . PHE A 1 140 ? 13.427 3.477 5.151 1.00 45.03 140 PHE A CA 1
ATOM 1177 C C . PHE A 1 140 ? 13.918 4.330 6.318 1.00 45.03 140 PHE A C 1
ATOM 1179 O O . PHE A 1 140 ? 13.375 4.231 7.417 1.00 45.03 140 PHE A O 1
ATOM 1186 N N . TYR A 1 141 ? 14.961 5.134 6.098 1.00 39.69 141 TYR A N 1
ATOM 1187 C CA . TYR A 1 141 ? 15.519 6.027 7.124 1.00 39.69 141 TYR A CA 1
ATOM 1188 C C . TYR A 1 141 ? 16.029 5.308 8.398 1.00 39.69 141 TYR A C 1
ATOM 1190 O O . TYR A 1 141 ? 15.870 5.799 9.511 1.00 39.69 141 TYR A O 1
ATOM 1198 N N . GLY A 1 142 ? 16.616 4.112 8.255 1.00 41.88 142 GLY A N 1
ATOM 1199 C CA . GLY A 1 142 ? 17.249 3.386 9.367 1.00 41.88 142 GLY A CA 1
ATOM 1200 C C . GLY A 1 142 ? 16.294 2.684 10.343 1.00 41.88 142 GLY A C 1
ATOM 1201 O O . GLY A 1 142 ? 16.756 2.068 11.300 1.00 41.88 142 GLY A O 1
ATOM 1202 N N . SER A 1 143 ? 14.977 2.718 10.106 1.00 45.81 143 SER A N 1
ATOM 1203 C CA . SER A 1 143 ? 13.995 2.000 10.927 1.00 45.81 143 SER A CA 1
ATOM 1204 C C . SER A 1 143 ? 13.501 0.735 10.216 1.00 45.81 143 SER A C 1
ATOM 1206 O O . SER A 1 143 ? 13.038 0.797 9.073 1.00 45.81 143 SER A O 1
ATOM 1208 N N . ARG A 1 144 ? 13.600 -0.421 10.893 1.00 57.34 144 ARG A N 1
ATOM 1209 C CA . ARG A 1 144 ? 13.011 -1.692 10.437 1.00 57.34 144 ARG A CA 1
ATOM 1210 C C . ARG A 1 144 ? 11.491 -1.537 10.407 1.00 57.34 144 ARG A C 1
ATOM 1212 O O . ARG A 1 144 ? 10.878 -1.283 11.441 1.00 57.34 144 ARG A O 1
ATOM 1219 N N . GLY A 1 145 ? 10.880 -1.693 9.239 1.00 68.25 145 GLY A N 1
ATOM 1220 C CA . GLY A 1 145 ? 9.438 -1.514 9.081 1.00 68.25 145 GLY A CA 1
ATOM 1221 C C . GLY A 1 145 ? 8.868 -2.268 7.889 1.00 68.25 145 GLY A C 1
ATOM 1222 O O . GLY A 1 145 ? 9.582 -2.942 7.157 1.00 68.25 145 GLY A O 1
ATOM 1223 N N . THR A 1 146 ? 7.560 -2.151 7.689 1.00 83.06 146 THR A N 1
ATOM 1224 C CA . THR A 1 146 ? 6.915 -2.534 6.426 1.00 83.06 146 THR A CA 1
ATOM 1225 C C . THR A 1 146 ? 6.733 -1.281 5.580 1.00 83.06 146 THR A C 1
ATOM 1227 O O . THR A 1 146 ? 6.647 -0.172 6.110 1.00 83.06 146 THR A O 1
ATOM 1230 N N . MET A 1 147 ? 6.697 -1.431 4.259 1.00 87.12 147 MET A N 1
ATOM 1231 C CA . MET A 1 147 ? 6.450 -0.299 3.362 1.00 87.12 147 MET A CA 1
ATOM 1232 C C . MET A 1 147 ? 4.967 -0.168 3.040 1.00 87.12 147 MET A C 1
ATOM 1234 O O . MET A 1 147 ? 4.411 0.931 3.033 1.00 87.12 147 MET A O 1
ATOM 1238 N N . TYR A 1 148 ? 4.330 -1.311 2.820 1.00 90.69 148 TYR A N 1
ATOM 1239 C CA . TYR A 1 148 ? 2.943 -1.462 2.414 1.00 90.69 148 TYR A CA 1
ATOM 1240 C C . TYR A 1 148 ? 2.131 -2.164 3.507 1.00 90.69 148 TYR A C 1
ATOM 1242 O O . TYR A 1 148 ? 2.680 -2.644 4.498 1.00 90.69 148 TYR A O 1
ATOM 1250 N N . GLY A 1 149 ? 0.809 -2.206 3.343 1.00 90.81 149 GLY A N 1
ATOM 1251 C CA . GLY A 1 149 ? -0.104 -2.696 4.375 1.00 90.81 149 GLY A CA 1
ATOM 1252 C C . GLY A 1 149 ? -0.350 -1.665 5.478 1.00 90.81 149 GLY A C 1
ATOM 1253 O O . GLY A 1 149 ? 0.188 -0.559 5.444 1.00 90.81 149 GLY A O 1
ATOM 1254 N N . THR A 1 150 ? -1.171 -1.996 6.472 1.00 91.31 150 THR A N 1
ATOM 1255 C CA . THR A 1 150 ? -1.642 -1.018 7.480 1.00 91.31 150 THR A CA 1
ATOM 1256 C C . THR A 1 150 ? -0.539 -0.437 8.360 1.00 91.31 150 THR A C 1
ATOM 1258 O O . THR A 1 150 ? -0.665 0.690 8.847 1.00 91.31 150 THR A O 1
ATOM 1261 N N . SER A 1 151 ? 0.559 -1.161 8.542 1.00 88.62 151 SER A N 1
ATOM 1262 C CA . SER A 1 151 ? 1.732 -0.671 9.274 1.00 88.62 151 SER A CA 1
ATOM 1263 C C . SER A 1 151 ? 2.752 0.026 8.366 1.00 88.62 151 SER A C 1
ATOM 1265 O O . SER A 1 151 ? 3.733 0.570 8.862 1.00 88.62 151 SER A O 1
ATOM 1267 N N . GLY A 1 152 ? 2.504 0.046 7.053 1.00 87.62 152 GLY A N 1
ATOM 1268 C CA . GLY A 1 152 ? 3.428 0.534 6.045 1.00 87.62 152 GLY A CA 1
ATOM 1269 C C . GLY A 1 152 ? 3.544 2.055 5.986 1.00 87.62 152 GLY A C 1
ATOM 1270 O O . GLY A 1 152 ? 2.533 2.761 5.944 1.00 87.62 152 GLY A O 1
ATOM 1271 N N . ASN A 1 153 ? 4.769 2.583 5.919 1.00 87.19 153 ASN A N 1
ATOM 1272 C CA . ASN A 1 153 ? 5.000 4.031 5.814 1.00 87.19 153 ASN A CA 1
ATOM 1273 C C . ASN A 1 153 ? 4.442 4.629 4.506 1.00 87.19 153 ASN A C 1
ATOM 1275 O O . ASN A 1 153 ? 3.967 5.765 4.485 1.00 87.19 153 ASN A O 1
ATOM 1279 N N . VAL A 1 154 ? 4.458 3.867 3.411 1.00 87.00 154 VAL A N 1
ATOM 1280 C CA . VAL A 1 154 ? 3.908 4.301 2.117 1.00 87.00 154 VAL A CA 1
ATOM 1281 C C . VAL A 1 154 ? 2.385 4.295 2.1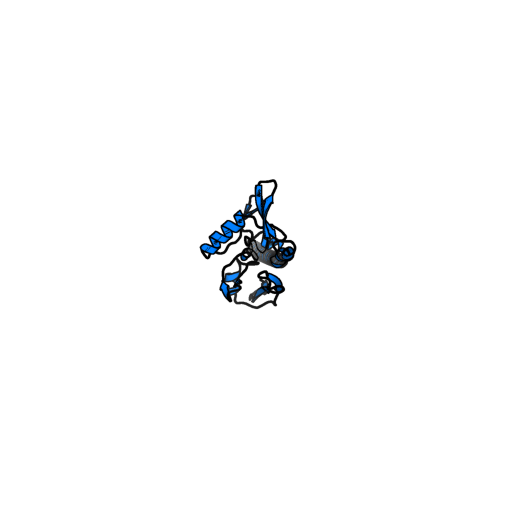71 1.00 87.00 154 VAL A C 1
ATOM 1283 O O . VAL A 1 154 ? 1.741 5.224 1.679 1.00 87.00 154 VAL A O 1
ATOM 1286 N N . THR A 1 155 ? 1.792 3.300 2.831 1.00 89.00 155 THR A N 1
ATOM 1287 C CA . THR A 1 155 ? 0.344 3.254 3.069 1.00 89.00 155 THR A CA 1
ATOM 1288 C C . THR A 1 155 ? -0.117 4.447 3.900 1.00 89.00 155 THR A C 1
ATOM 1290 O O . THR A 1 155 ? -1.117 5.074 3.559 1.00 89.00 155 THR A O 1
ATOM 1293 N N . GLN A 1 156 ? 0.638 4.823 4.937 1.00 88.88 156 GLN A N 1
ATOM 1294 C CA . GLN A 1 156 ? 0.356 6.010 5.753 1.00 88.88 156 GLN A CA 1
ATOM 1295 C C . GLN A 1 156 ? 0.283 7.290 4.923 1.00 88.88 156 GLN A C 1
ATOM 1297 O O . GLN A 1 156 ? -0.683 8.044 5.043 1.00 88.88 156 GLN A O 1
ATOM 1302 N N . LYS A 1 157 ? 1.250 7.492 4.023 1.00 87.38 157 LYS A N 1
ATOM 1303 C CA . LYS A 1 157 ? 1.290 8.664 3.137 1.00 87.38 157 LYS A CA 1
ATOM 1304 C C . LYS A 1 157 ? 0.179 8.659 2.087 1.00 87.38 157 LYS A C 1
ATOM 1306 O O . LYS A 1 157 ? -0.365 9.706 1.761 1.00 87.38 157 LYS A O 1
ATOM 1311 N N . THR A 1 158 ? -0.170 7.491 1.554 1.00 86.94 158 THR A N 1
ATOM 1312 C CA . THR A 1 158 ? -1.155 7.368 0.463 1.00 86.94 158 THR A CA 1
ATOM 1313 C C . THR A 1 158 ? -2.601 7.239 0.946 1.00 86.94 158 THR A C 1
ATOM 1315 O O . THR A 1 158 ? -3.524 7.397 0.145 1.00 86.94 158 THR A O 1
ATOM 1318 N N . LYS A 1 159 ? -2.830 6.949 2.235 1.00 89.62 159 LYS A N 1
ATOM 1319 C CA . LYS A 1 159 ? -4.164 6.773 2.836 1.00 89.62 159 LYS A CA 1
ATOM 1320 C C . LYS A 1 159 ? -4.377 7.656 4.079 1.00 89.62 159 LYS A C 1
ATOM 1322 O O . LYS A 1 159 ? -4.838 7.140 5.100 1.00 89.62 159 LYS A O 1
ATOM 1327 N N . PRO A 1 160 ? -4.133 8.980 4.013 1.00 90.31 160 PRO A N 1
ATOM 1328 C CA . PRO A 1 160 ? -4.166 9.864 5.183 1.00 90.31 160 PRO A CA 1
ATOM 1329 C C . PRO A 1 160 ? -5.505 9.820 5.929 1.00 90.31 160 PRO A C 1
ATOM 1331 O O . PRO A 1 160 ? -5.520 9.694 7.150 1.00 90.31 160 PRO A O 1
ATOM 1334 N N . ASN A 1 161 ? -6.629 9.794 5.206 1.00 90.94 161 ASN A N 1
ATOM 1335 C CA . ASN A 1 161 ? -7.970 9.787 5.801 1.00 90.94 161 ASN A CA 1
ATOM 1336 C C . ASN A 1 161 ? -8.199 8.593 6.749 1.00 90.94 161 ASN A C 1
ATOM 1338 O O . ASN A 1 161 ? -8.878 8.730 7.765 1.00 90.94 161 ASN A O 1
ATOM 1342 N N . PHE A 1 162 ? -7.630 7.416 6.451 1.00 91.81 162 PHE A N 1
ATOM 1343 C CA . PHE A 1 162 ? -7.729 6.251 7.338 1.00 91.81 162 PHE A CA 1
ATOM 1344 C C . PHE A 1 162 ? -7.007 6.499 8.668 1.00 91.81 162 PHE A C 1
ATOM 1346 O O . PHE A 1 162 ? -7.571 6.259 9.738 1.00 91.81 162 PHE A O 1
ATOM 1353 N N . TYR A 1 163 ? -5.776 7.010 8.607 1.00 92.31 163 TYR A N 1
ATOM 1354 C CA . TYR A 1 163 ? -4.957 7.248 9.795 1.00 92.31 163 TYR A CA 1
ATOM 1355 C C . TYR A 1 163 ? -5.437 8.455 10.598 1.00 92.31 163 TYR A C 1
ATOM 1357 O O . TYR A 1 163 ? -5.411 8.398 11.823 1.00 92.31 163 TYR A O 1
ATOM 1365 N N . GLN A 1 164 ? -5.964 9.492 9.943 1.00 92.12 164 GLN A N 1
ATOM 1366 C CA . GLN A 1 164 ? -6.619 10.621 10.606 1.00 92.12 164 GLN A CA 1
ATOM 1367 C C . GLN A 1 164 ? -7.822 10.151 11.432 1.00 92.12 164 GLN A C 1
ATOM 1369 O O . GLN A 1 164 ? -7.875 10.406 12.635 1.00 92.12 164 GLN A O 1
ATOM 1374 N N . ARG A 1 165 ? -8.742 9.371 10.839 1.00 90.50 165 ARG A N 1
ATOM 1375 C CA . ARG A 1 165 ? -9.879 8.791 11.581 1.00 90.50 165 ARG A CA 1
ATOM 1376 C C . ARG A 1 165 ? -9.416 7.909 12.741 1.00 90.50 165 ARG A C 1
ATOM 1378 O O . ARG A 1 165 ? -9.970 7.975 13.839 1.00 90.50 165 ARG A O 1
ATOM 1385 N N . ARG A 1 166 ? -8.376 7.099 12.519 1.00 89.38 166 ARG A N 1
ATOM 1386 C CA . ARG A 1 166 ? -7.781 6.251 13.561 1.00 89.38 166 ARG A CA 1
ATOM 1387 C C . ARG A 1 166 ? -7.206 7.081 14.713 1.00 89.38 166 ARG A C 1
ATOM 1389 O O . ARG A 1 166 ? -7.440 6.727 15.867 1.00 89.38 166 ARG A O 1
ATOM 1396 N N . ALA A 1 167 ? -6.491 8.164 14.416 1.00 89.69 167 ALA A N 1
ATOM 1397 C CA . ALA A 1 167 ? -5.901 9.055 15.410 1.00 89.69 167 ALA A CA 1
ATOM 1398 C C . ALA A 1 167 ? -6.979 9.749 16.253 1.00 89.69 167 ALA A C 1
ATOM 1400 O O . ALA A 1 167 ? -6.920 9.685 17.478 1.00 89.69 167 ALA A O 1
ATOM 1401 N N . VAL A 1 168 ? -8.016 10.306 15.617 1.00 89.12 168 VAL A N 1
ATOM 1402 C CA . VAL A 1 168 ? -9.163 10.920 16.313 1.00 89.12 168 VAL A CA 1
ATOM 1403 C C . VAL A 1 168 ? -9.813 9.926 17.279 1.00 89.12 168 VAL A C 1
ATOM 1405 O O . VAL A 1 168 ? -10.028 10.237 18.453 1.00 89.12 168 VAL A O 1
ATOM 1408 N N . ARG A 1 169 ? -10.054 8.688 16.827 1.00 85.75 169 ARG A N 1
ATOM 1409 C CA . ARG A 1 169 ? -10.629 7.632 17.674 1.00 85.75 169 ARG A CA 1
ATOM 1410 C C . ARG A 1 169 ? -9.716 7.270 18.844 1.00 85.75 169 ARG A C 1
ATOM 1412 O O . ARG A 1 169 ? -10.200 7.054 19.955 1.00 85.75 169 ARG A O 1
ATOM 1419 N N . GLN A 1 170 ? -8.408 7.185 18.612 1.00 86.25 170 GLN A N 1
ATOM 1420 C CA . GLN A 1 170 ? -7.446 6.889 19.669 1.00 86.25 170 GLN A CA 1
ATOM 1421 C C . GLN A 1 170 ? -7.420 8.002 20.724 1.00 86.25 170 GLN A C 1
ATOM 1423 O O . GLN A 1 170 ? -7.465 7.703 21.917 1.00 86.25 170 GLN A O 1
ATOM 1428 N N . SER A 1 171 ? -7.435 9.268 20.304 1.00 86.38 171 SER A N 1
ATOM 1429 C CA . SER A 1 171 ? -7.515 10.417 21.209 1.00 86.38 171 SER A CA 1
ATOM 1430 C C . SER A 1 171 ? -8.793 10.392 22.054 1.00 86.38 171 SER A C 1
ATOM 1432 O O . SER A 1 171 ? -8.722 10.532 23.274 1.00 86.38 171 SER A O 1
ATOM 1434 N N . ALA A 1 172 ? -9.951 10.107 21.448 1.00 84.88 172 ALA A N 1
ATOM 1435 C CA . ALA A 1 172 ? -11.221 9.979 22.171 1.00 84.88 172 ALA A CA 1
ATOM 1436 C C . ALA A 1 172 ? -11.210 8.830 23.202 1.00 84.88 172 ALA A C 1
ATOM 1438 O O . ALA A 1 172 ? -11.716 8.976 24.321 1.00 84.88 172 ALA A O 1
ATOM 1439 N N . ARG A 1 173 ? -10.589 7.691 22.862 1.00 83.06 173 ARG A N 1
ATOM 1440 C CA . ARG A 1 173 ? -10.392 6.564 23.792 1.00 83.06 173 ARG A CA 1
ATOM 1441 C C . ARG A 1 173 ? -9.494 6.947 24.966 1.00 83.06 173 ARG A C 1
ATOM 1443 O O . ARG A 1 173 ? -9.848 6.662 26.109 1.00 83.06 173 ARG A O 1
ATOM 1450 N N . ASN A 1 174 ? -8.377 7.621 24.698 1.00 83.25 174 ASN A N 1
ATOM 1451 C CA . ASN A 1 174 ? -7.440 8.070 25.729 1.00 83.25 174 ASN A CA 1
ATOM 1452 C C . ASN A 1 174 ? -8.094 9.088 26.679 1.00 83.25 174 ASN A C 1
ATOM 1454 O O . ASN A 1 174 ? -7.954 8.969 27.897 1.00 83.25 174 ASN A O 1
ATOM 1458 N N . ALA A 1 175 ? -8.873 10.034 26.146 1.00 81.94 175 ALA A N 1
ATOM 1459 C CA . ALA A 1 175 ? -9.636 10.992 26.946 1.00 81.94 175 ALA A CA 1
ATOM 1460 C C . ALA A 1 175 ? -10.674 10.288 27.837 1.00 81.94 175 ALA A C 1
ATOM 1462 O O . ALA A 1 175 ? -10.749 10.544 29.039 1.00 81.94 175 ALA A O 1
ATOM 1463 N N . SER A 1 176 ? -11.415 9.327 27.279 1.00 79.94 176 SER A N 1
ATOM 1464 C CA . SER A 1 176 ? -12.398 8.531 28.026 1.00 79.94 176 SER A CA 1
ATOM 1465 C C . SER A 1 176 ? -11.751 7.707 29.144 1.00 79.94 176 SER A C 1
ATOM 1467 O O . SER A 1 176 ? -12.299 7.605 30.241 1.00 79.94 176 SER A O 1
ATOM 1469 N N . PHE A 1 177 ? -10.572 7.132 28.891 1.00 81.19 177 PHE A N 1
ATOM 1470 C CA . PHE A 1 177 ? -9.800 6.404 29.896 1.00 81.19 177 PHE A CA 1
ATOM 1471 C C . PHE A 1 177 ? -9.299 7.331 31.009 1.00 81.19 177 PHE A C 1
ATOM 1473 O O . PHE A 1 177 ? -9.518 7.036 32.183 1.00 81.19 177 PHE A O 1
ATOM 1480 N N . SER A 1 178 ? -8.709 8.478 30.656 1.00 81.31 178 SER A N 1
ATOM 1481 C CA . SER A 1 178 ? -8.269 9.487 31.628 1.00 81.31 178 SER A CA 1
ATOM 1482 C C . SER A 1 178 ? -9.425 9.934 32.527 1.00 81.31 178 SER A C 1
ATOM 1484 O O . SER A 1 178 ? -9.283 9.963 33.748 1.00 81.31 178 SER A O 1
ATOM 1486 N N . ASN A 1 179 ? -10.605 10.178 31.949 1.00 76.75 179 ASN A N 1
ATOM 1487 C CA . ASN A 1 179 ? -11.807 10.537 32.703 1.00 76.75 179 ASN A CA 1
ATOM 1488 C C . ASN A 1 179 ? -12.252 9.417 33.659 1.00 76.75 179 ASN A C 1
ATOM 1490 O O . ASN A 1 179 ? -12.578 9.691 34.814 1.00 76.75 179 ASN A O 1
ATOM 1494 N N . LYS A 1 180 ? -12.204 8.145 33.233 1.00 78.38 180 LYS A N 1
ATOM 1495 C CA . LYS A 1 180 ? -12.492 6.994 34.111 1.00 78.38 180 LYS A CA 1
ATOM 1496 C C . LYS A 1 180 ? -11.504 6.893 35.276 1.00 78.38 180 LYS A C 1
ATOM 1498 O O . LYS A 1 180 ? -11.934 6.676 36.408 1.00 78.38 180 LYS A O 1
ATOM 1503 N N . VAL A 1 181 ? -10.206 7.071 35.020 1.00 79.31 181 VAL A N 1
ATOM 1504 C CA . VAL A 1 181 ? -9.164 7.034 36.061 1.00 79.31 181 VAL A CA 1
ATOM 1505 C C . VAL A 1 181 ? -9.341 8.191 37.045 1.00 79.31 181 VAL A C 1
ATOM 1507 O O . VAL A 1 181 ? -9.407 7.951 38.249 1.00 79.31 181 VAL A O 1
ATOM 1510 N N . LYS A 1 182 ? -9.524 9.426 36.555 1.00 74.44 182 LYS A N 1
ATOM 1511 C CA . LYS A 1 182 ? -9.783 10.607 37.398 1.00 74.44 182 LYS A CA 1
ATOM 1512 C C . LYS A 1 182 ? -11.011 10.413 38.291 1.00 74.44 182 LYS A C 1
ATOM 1514 O O . LYS A 1 182 ? -10.954 10.716 39.478 1.00 74.44 182 LYS A O 1
ATOM 1519 N N . ASN A 1 183 ? -12.097 9.854 37.757 1.00 71.75 183 ASN A N 1
ATOM 1520 C CA . ASN A 1 183 ? -13.316 9.596 38.528 1.00 71.75 183 ASN A CA 1
ATOM 1521 C C . ASN A 1 183 ? -13.145 8.481 39.574 1.00 71.75 183 ASN A C 1
ATOM 1523 O O . ASN A 1 183 ? -13.779 8.534 40.627 1.00 71.75 183 ASN A O 1
ATOM 1527 N N . ARG A 1 184 ? -12.276 7.492 39.325 1.00 69.69 184 ARG A N 1
ATOM 1528 C CA . ARG A 1 184 ? -11.952 6.434 40.296 1.00 69.69 184 ARG A CA 1
ATOM 1529 C C . ARG A 1 184 ? -11.066 6.957 41.434 1.00 69.69 184 ARG A C 1
ATOM 1531 O O . ARG A 1 184 ? -11.360 6.667 42.587 1.00 69.69 184 ARG A O 1
ATOM 1538 N N . VAL A 1 185 ? -10.063 7.781 41.122 1.00 63.72 185 VAL A N 1
ATOM 1539 C CA . VAL A 1 185 ? -9.163 8.399 42.119 1.00 63.72 185 VAL A CA 1
ATOM 1540 C C . VAL A 1 185 ? -9.890 9.450 42.972 1.00 63.72 185 VAL A C 1
ATOM 1542 O O . VAL A 1 185 ? -9.671 9.548 44.176 1.00 63.72 185 VAL A O 1
ATOM 1545 N N . ARG A 1 186 ? -10.832 10.201 42.387 1.00 56.16 186 ARG A N 1
ATOM 1546 C CA . ARG A 1 186 ? -11.688 11.131 43.146 1.00 56.16 186 ARG A CA 1
ATOM 1547 C C . ARG A 1 186 ? -12.590 10.420 44.159 1.00 56.16 186 ARG A C 1
ATOM 1549 O O . ARG A 1 186 ? -12.843 10.976 45.220 1.00 56.16 186 ARG A O 1
ATOM 1556 N N . ARG A 1 187 ? -13.043 9.194 43.868 1.00 54.19 187 ARG A N 1
ATOM 1557 C CA . ARG A 1 187 ? -13.834 8.383 44.812 1.00 54.19 187 ARG A CA 1
ATOM 1558 C C . ARG A 1 187 ? -12.995 7.806 45.956 1.00 54.19 187 ARG A C 1
ATOM 1560 O O . ARG A 1 187 ? -13.509 7.713 47.063 1.00 54.19 187 ARG A O 1
ATOM 1567 N N . SER A 1 188 ? -11.723 7.468 45.730 1.00 52.06 188 SER A N 1
ATOM 1568 C CA . SER A 1 188 ? -10.833 6.964 46.792 1.00 52.06 188 SER A CA 1
ATOM 1569 C C . SER A 1 188 ? -10.371 8.040 47.782 1.00 52.06 188 SER A C 1
ATOM 1571 O O . SER A 1 188 ? -10.032 7.707 48.910 1.00 52.06 188 SER A O 1
ATOM 1573 N N . ASN A 1 189 ? -10.423 9.327 47.417 1.00 51.06 189 ASN A N 1
ATOM 1574 C CA . ASN A 1 189 ? -10.141 10.431 48.348 1.00 51.06 189 ASN A CA 1
ATOM 1575 C C . ASN A 1 189 ? -11.345 10.825 49.227 1.00 51.06 189 ASN A C 1
ATOM 1577 O O . ASN A 1 189 ? -11.230 11.748 50.026 1.00 51.06 189 ASN A O 1
ATOM 1581 N N . MET A 1 190 ? -12.492 10.145 49.101 1.00 49.38 190 MET A N 1
ATOM 1582 C CA . MET A 1 190 ? -13.716 10.461 49.853 1.00 49.38 190 MET A CA 1
ATOM 1583 C C . MET A 1 190 ? -14.024 9.456 50.983 1.00 49.38 190 MET A C 1
ATOM 1585 O O . MET A 1 190 ? -15.064 9.562 51.627 1.00 49.38 190 MET A O 1
ATOM 1589 N N . SER A 1 191 ? -13.126 8.500 51.263 1.00 50.78 191 SER A N 1
ATOM 1590 C CA . SER A 1 191 ? -13.258 7.526 52.365 1.00 50.78 191 SER A CA 1
ATOM 1591 C C . SER A 1 191 ? -12.379 7.827 53.589 1.00 50.78 191 SER A C 1
ATOM 1593 O O . SER A 1 191 ? -12.171 6.950 54.423 1.00 50.78 191 SER A O 1
ATOM 1595 N N . GLY A 1 192 ? -11.870 9.053 53.728 1.00 55.56 192 GLY A N 1
ATOM 1596 C CA . GLY A 1 192 ? -11.077 9.484 54.880 1.00 55.56 192 GLY A CA 1
ATOM 1597 C C . GLY A 1 192 ? -11.762 10.597 55.669 1.00 55.56 192 GLY A C 1
ATOM 1598 O O . GLY A 1 192 ? -11.933 11.692 55.151 1.00 55.56 192 GLY A O 1
ATOM 1599 N N . VAL A 1 193 ? -12.041 10.322 56.947 1.00 51.66 193 VAL A N 1
ATOM 1600 C CA . VAL A 1 193 ? -12.384 11.271 58.028 1.00 51.66 193 VAL A CA 1
ATOM 1601 C C . VAL A 1 193 ? -13.863 11.682 58.149 1.00 51.66 193 VAL A C 1
ATOM 1603 O O . VAL A 1 193 ? -14.261 12.812 57.889 1.00 51.66 193 VAL A O 1
ATOM 1606 N N . ARG A 1 194 ? -14.678 10.775 58.707 1.00 44.09 194 ARG A N 1
ATOM 1607 C CA . ARG A 1 194 ? -15.794 11.159 59.592 1.00 44.09 194 ARG A CA 1
ATOM 1608 C C . ARG A 1 194 ? -15.254 11.122 61.026 1.00 44.09 194 ARG A C 1
ATOM 1610 O O . ARG A 1 194 ? -15.278 10.080 61.678 1.00 44.09 194 ARG A O 1
ATOM 1617 N N . SER A 1 195 ? -14.689 12.231 61.492 1.00 48.66 195 SER A N 1
ATOM 1618 C CA . SER A 1 195 ? -14.306 12.413 62.892 1.00 48.66 195 SER A CA 1
ATOM 1619 C C . SER A 1 195 ? -15.573 12.401 63.753 1.00 48.66 195 SER A C 1
ATOM 1621 O O . SER A 1 195 ? -16.372 13.335 63.747 1.00 48.66 195 SER A O 1
ATOM 1623 N N . ARG A 1 196 ? -15.795 11.304 64.484 1.00 46.56 196 ARG A N 1
ATOM 1624 C CA . ARG A 1 196 ? -16.764 11.268 65.582 1.00 46.56 196 ARG A CA 1
ATOM 1625 C C . ARG A 1 196 ? -16.191 12.107 66.723 1.00 46.56 196 ARG A C 1
ATOM 1627 O O . ARG A 1 196 ? -15.349 11.635 67.476 1.00 46.56 196 ARG A O 1
ATOM 1634 N N . SER A 1 197 ? -16.637 13.354 66.820 1.00 44.25 197 SER A N 1
ATOM 1635 C CA . SER A 1 197 ? -16.514 14.153 68.037 1.00 44.25 197 SER A CA 1
ATOM 1636 C C . SER A 1 197 ? -17.344 13.476 69.133 1.00 44.25 197 SER A C 1
ATOM 1638 O O . SER A 1 197 ? -18.573 13.528 69.099 1.00 44.25 197 SER A O 1
ATOM 1640 N N . SER A 1 198 ? -16.694 12.778 70.069 1.00 44.91 198 SER A N 1
ATOM 1641 C CA . SER A 1 198 ? -17.326 12.418 71.338 1.00 44.91 198 SER A CA 1
ATOM 1642 C C . SER A 1 198 ? -17.125 13.579 72.307 1.00 44.91 198 SER A C 1
ATOM 1644 O O . SER A 1 198 ? -16.064 13.724 72.916 1.00 44.91 198 SER A O 1
ATOM 1646 N N . SER A 1 199 ? -18.149 14.418 72.431 1.00 46.84 199 SER A N 1
ATOM 1647 C CA . SER A 1 199 ? -18.276 15.361 73.537 1.00 46.84 199 SER A CA 1
ATOM 1648 C C . SER A 1 199 ? -18.394 14.566 74.840 1.00 46.84 199 SER A C 1
ATOM 1650 O O . SER A 1 199 ? -19.397 13.892 75.079 1.00 46.84 199 SER A O 1
ATOM 1652 N N . ARG A 1 200 ? -17.342 14.599 75.661 1.00 43.31 200 ARG A N 1
ATOM 1653 C CA . ARG A 1 200 ? -17.370 14.140 77.052 1.00 43.31 200 ARG A CA 1
ATOM 1654 C C . ARG A 1 200 ? -17.848 15.331 77.886 1.00 43.31 200 ARG A C 1
ATOM 1656 O O . ARG A 1 200 ? -17.053 16.170 78.296 1.00 43.31 200 ARG A O 1
ATOM 1663 N N . GLY A 1 201 ? -19.167 15.440 78.029 1.00 47.91 201 GLY A N 1
ATOM 1664 C CA . GLY A 1 201 ? -19.815 16.375 78.946 1.00 47.91 201 GLY A CA 1
ATOM 1665 C C . GLY A 1 201 ? -19.567 15.943 80.388 1.00 47.91 201 GLY A C 1
ATOM 1666 O O . GLY A 1 201 ? -19.710 14.765 80.712 1.00 47.91 201 GLY A O 1
ATOM 1667 N N . GLY A 1 202 ? -19.147 16.888 81.222 1.00 46.91 202 GLY A N 1
ATOM 1668 C CA . GLY A 1 202 ? -18.963 16.670 82.650 1.00 46.91 202 GLY A CA 1
ATOM 1669 C C . GLY A 1 202 ? -20.281 16.642 83.420 1.00 46.91 202 GLY A C 1
ATOM 1670 O O . GLY A 1 202 ? -21.261 17.269 83.016 1.00 46.91 202 GLY A O 1
ATOM 1671 N N . LYS A 1 203 ? -20.270 15.928 84.542 1.00 39.69 203 LYS A N 1
ATOM 1672 C CA . LYS A 1 203 ? -20.499 16.424 85.904 1.00 39.69 203 LYS A CA 1
ATOM 1673 C C . LYS A 1 203 ? -20.098 15.328 86.883 1.00 39.69 203 LYS A C 1
ATOM 1675 O O . LYS A 1 203 ? -20.269 14.145 86.518 1.00 39.69 203 LYS A O 1
#

Sequence (203 aa):
MQEDGNFFKDYYHRYKTVVGQKENDSDSLVFTSDIGEWVEVSKKEYQNYYNYLGMVLASKSASGKVQNDKYPPGYQYVGNQRYGNWRTDSHGNSFWEWYGKYAMMSTVFGMFNRPVYRNDWNSYNDFRRRGEPYYGNGSFYGSRGTMYGTSGNVTQKTKPNFYQRRAVRQSARNASFSNKVKNRVRRSNMSGVRSRSSSRGGK